Protein AF-A0A9J7ZMB3-F1 (afdb_monomer_lite)

Organism: NCBI:txid630221

Radius of gyration: 20.85 Å; chains: 1; bounding box: 47×66×54 Å

Sequence (286 aa):
MTKFLSWGGWDMDGRGPTIWDTFCHAKGRVFEDHTGDVACNSYQLWEEDLKCIQQLGLTHYRLSISWSRLLPDGTTNHLNPKVIDDLIYHMDLPQAIQDLGRWSSTEIADIFESYARFCFKIFGDRVMLWITLNKPYICAKLGHEDGTFITQNFFALNYYTSRKVKDLNGVSKKNELSFVGDQGTEGVVDPSWPICGVHWLAIVPDGLRKLLKYIQDTYTSLPIYITENGFSQMGPVQIEVADCSHFYQDTLQEVGKGTVIGYFTLLFAVKHTQSELHNTMKKKSC

Foldseek 3Di:
DEEALAAACQPPQQQAHFPQQVQLCDPPRDDVSDHSRCRLNCVVCVVVVVVVCVVVVHDDYDFAARQRCQAVLLAPVRGRPVCLVPRHGHDGDGVNVVVVPHPNDPCVVVSLVRVVVVCCVRCVVPDPDDDSDDPVVVCCLVPNDDDDDDPDLAAEDADFAAFDKAAQVLPQVPPDPDPCSVVRIDTHDDPPFDAAADPVGTQDLLVVLVVLVCCCVPPDPHAYENAEYEGHHDDDPPPCPVVRVVSVVSNVVSVVVHRHPYYDYYDDRPNCDVVNVVVVVVVVVD

Secondary structure (DSSP, 8-state):
-B--S----TTGGGPPPBHHHHHHTSTTSSGGG--SSSTT-HHHHHHHHHHHHHHTT----B----HHHHSTTSSTTS--GGGSSS-------BHHHHHTTGGGSTTHHHHHHHHHHHHHHHHTTT-----S-SSHHHHHHTT---------SSEEEE-----EEEE-TT---TT---HHHHTSEEEE--TTS-B-SSTT-B--HHHHHHHHHHHHHHT--S-EEEEEE-----S-TTTSHHHHHHHHHHHHHHHTTS-EEEEEEB-------HHHHHHHHHHT--

pLDDT: mean 76.24, std 17.05, range [27.95, 94.94]

Structure (mmCIF, N/CA/C/O backbone):
data_AF-A0A9J7ZMB3-F1
#
_entry.id   AF-A0A9J7ZMB3-F1
#
loop_
_atom_site.group_PDB
_atom_site.id
_atom_site.type_symbol
_atom_site.label_atom_id
_atom_site.label_alt_id
_atom_site.label_comp_id
_atom_site.label_asym_id
_atom_site.label_entity_id
_atom_site.label_seq_id
_atom_site.pdbx_PDB_ins_code
_atom_site.Cartn_x
_atom_site.Cartn_y
_atom_site.Cartn_z
_atom_site.occupancy
_atom_site.B_iso_or_equiv
_atom_site.auth_seq_id
_atom_site.auth_comp_id
_atom_site.auth_asym_id
_atom_site.auth_atom_id
_atom_site.pdbx_PDB_model_num
ATOM 1 N N . MET A 1 1 ? -4.172 -11.428 3.925 1.00 50.16 1 MET A N 1
ATOM 2 C CA . MET A 1 1 ? -2.788 -10.996 4.256 1.00 50.16 1 MET A CA 1
ATOM 3 C C . MET A 1 1 ? -2.233 -10.095 3.163 1.00 50.16 1 MET A C 1
ATOM 5 O O . MET A 1 1 ? -2.518 -10.377 2.010 1.00 50.16 1 MET A O 1
ATOM 9 N N . THR A 1 2 ? -1.469 -9.053 3.502 1.00 51.47 2 THR A N 1
ATOM 10 C CA . THR A 1 2 ? -0.943 -8.042 2.560 1.00 51.47 2 THR A CA 1
ATOM 11 C C . THR A 1 2 ? 0.576 -7.963 2.605 1.00 51.47 2 THR A C 1
ATOM 13 O O . THR A 1 2 ? 1.155 -7.929 3.690 1.00 51.47 2 THR A O 1
ATOM 16 N N . LYS A 1 3 ? 1.229 -7.859 1.442 1.00 59.91 3 LYS A N 1
ATOM 17 C CA . LYS A 1 3 ? 2.691 -7.761 1.337 1.00 59.91 3 LYS A CA 1
ATOM 18 C C . LYS A 1 3 ? 3.141 -6.447 0.683 1.00 59.91 3 LYS A C 1
ATOM 20 O O . LYS A 1 3 ? 2.699 -6.116 -0.413 1.00 59.91 3 LYS A O 1
ATOM 25 N N . PHE A 1 4 ? 4.012 -5.696 1.364 1.00 46.47 4 PHE A N 1
ATOM 26 C CA . PHE A 1 4 ? 4.585 -4.421 0.903 1.00 46.47 4 PHE A CA 1
ATOM 27 C C . PHE A 1 4 ? 6.125 -4.509 0.997 1.00 46.47 4 PHE A C 1
ATOM 29 O O . PHE A 1 4 ? 6.633 -5.056 1.976 1.00 46.47 4 PHE A O 1
ATOM 36 N N . LEU A 1 5 ? 6.854 -4.032 -0.024 1.00 52.28 5 LEU A N 1
ATOM 37 C CA . LEU A 1 5 ? 8.329 -3.874 -0.058 1.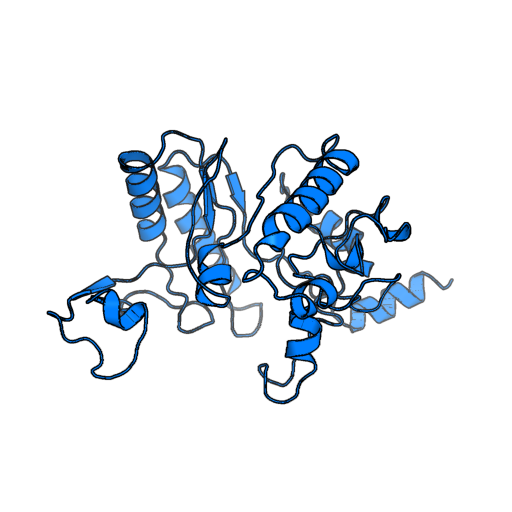00 52.28 5 LEU A CA 1
ATOM 38 C C . LEU A 1 5 ? 9.208 -5.132 0.147 1.00 52.28 5 LEU A C 1
ATOM 40 O O . LEU A 1 5 ? 10.342 -5.016 0.597 1.00 52.28 5 LEU A O 1
ATOM 44 N N . SER A 1 6 ? 8.727 -6.346 -0.138 1.00 56.69 6 SER A N 1
ATOM 45 C CA . SER A 1 6 ? 9.389 -7.578 0.358 1.00 56.69 6 SER A CA 1
ATOM 46 C C . SER A 1 6 ? 9.857 -8.585 -0.697 1.00 56.69 6 SER A C 1
ATOM 48 O O . SER A 1 6 ? 10.340 -9.655 -0.335 1.00 56.69 6 SER A O 1
ATOM 50 N N . TRP A 1 7 ? 9.771 -8.263 -1.987 1.00 66.31 7 TRP A N 1
ATOM 51 C CA . TRP A 1 7 ? 10.098 -9.226 -3.045 1.00 66.31 7 TRP A CA 1
ATOM 52 C C . TRP A 1 7 ? 11.597 -9.395 -3.297 1.00 66.31 7 TRP A C 1
ATOM 54 O O . TRP A 1 7 ? 12.057 -10.533 -3.378 1.00 66.31 7 TRP A O 1
ATOM 64 N N . GLY A 1 8 ? 12.348 -8.296 -3.385 1.00 74.81 8 GLY A N 1
ATOM 65 C CA . GLY A 1 8 ? 13.736 -8.332 -3.847 1.00 74.81 8 GLY A CA 1
ATOM 66 C C . GLY A 1 8 ? 13.865 -8.681 -5.330 1.00 74.81 8 GLY A C 1
ATOM 67 O O . GLY A 1 8 ? 12.907 -8.562 -6.102 1.00 74.81 8 GLY A O 1
ATOM 68 N N . GLY A 1 9 ? 15.064 -9.110 -5.727 1.00 82.69 9 GLY A N 1
ATOM 69 C CA . GLY A 1 9 ? 15.395 -9.444 -7.113 1.00 82.69 9 GLY A CA 1
ATOM 70 C C . GLY A 1 9 ? 15.321 -8.216 -8.017 1.00 82.69 9 GLY A C 1
ATOM 71 O O . GLY A 1 9 ? 14.675 -8.267 -9.068 1.00 82.69 9 GLY A O 1
ATOM 72 N N . TRP A 1 10 ? 15.881 -7.095 -7.556 1.00 85.00 10 TRP A N 1
ATOM 73 C CA . TRP A 1 10 ? 15.680 -5.779 -8.166 1.00 85.00 10 TRP A CA 1
ATOM 74 C C . TRP A 1 10 ? 16.137 -5.701 -9.634 1.00 85.00 10 TRP A C 1
ATOM 76 O O . TRP A 1 10 ? 15.465 -5.062 -10.441 1.00 85.00 10 TRP A O 1
ATOM 86 N N . ASP A 1 11 ? 17.198 -6.417 -9.997 1.00 87.50 11 ASP A N 1
ATOM 87 C CA . ASP A 1 11 ? 17.790 -6.485 -11.340 1.00 87.50 11 ASP A CA 1
ATOM 88 C C . ASP A 1 11 ? 17.594 -7.854 -12.021 1.00 87.50 11 ASP A C 1
ATOM 90 O O . ASP A 1 11 ? 18.134 -8.124 -13.096 1.00 87.50 11 ASP A O 1
ATOM 94 N N . MET A 1 12 ? 16.800 -8.739 -11.412 1.00 86.62 12 MET A N 1
ATOM 95 C CA . MET A 1 12 ? 16.593 -10.092 -11.919 1.00 86.62 12 MET A CA 1
ATOM 96 C C . MET A 1 12 ? 15.610 -10.132 -13.089 1.00 86.62 12 MET A C 1
ATOM 98 O O . MET A 1 12 ? 14.592 -9.434 -13.106 1.00 86.62 12 MET A O 1
ATOM 102 N N . ASP A 1 13 ? 15.903 -11.025 -14.037 1.00 86.88 13 ASP A N 1
ATOM 103 C CA . ASP A 1 13 ? 15.022 -11.419 -15.140 1.00 86.88 13 ASP A CA 1
ATOM 104 C C . ASP A 1 13 ? 14.481 -10.261 -15.981 1.00 86.88 13 ASP A C 1
ATOM 106 O O . ASP A 1 13 ? 13.386 -10.348 -16.521 1.00 86.88 13 ASP A O 1
ATOM 110 N N . GLY A 1 14 ? 15.260 -9.188 -16.132 1.00 86.62 14 GLY A N 1
ATOM 111 C CA . GLY A 1 14 ? 14.905 -8.059 -16.994 1.00 86.62 14 GLY A CA 1
ATOM 112 C C . GLY A 1 14 ? 13.949 -7.050 -16.358 1.00 86.62 14 GLY A C 1
ATOM 113 O O . GLY A 1 14 ? 13.358 -6.258 -17.085 1.00 86.62 14 GLY A O 1
ATOM 114 N N . ARG A 1 15 ? 13.783 -7.051 -15.025 1.00 87.88 15 ARG A N 1
ATOM 115 C CA . ARG A 1 15 ? 13.081 -5.965 -14.319 1.00 87.88 15 ARG A CA 1
ATOM 116 C C . ARG A 1 15 ? 13.769 -4.621 -14.581 1.00 87.88 15 ARG A C 1
ATOM 118 O O . ARG A 1 15 ? 14.977 -4.497 -14.408 1.00 87.88 15 ARG A O 1
ATOM 125 N N . GLY A 1 16 ? 12.982 -3.610 -14.944 1.00 88.56 16 GLY A N 1
ATOM 126 C CA . GLY A 1 16 ? 13.436 -2.224 -15.015 1.00 88.56 16 GLY A CA 1
ATOM 127 C C . GLY A 1 16 ? 13.552 -1.577 -13.625 1.00 88.56 16 GLY A C 1
ATOM 128 O O . GLY A 1 16 ? 12.807 -1.953 -12.710 1.00 88.56 16 GLY A O 1
ATOM 129 N N . PRO A 1 17 ? 14.445 -0.587 -13.452 1.00 89.12 17 PRO A N 1
ATOM 130 C CA . PRO A 1 17 ? 14.595 0.125 -12.189 1.00 89.12 17 PRO A CA 1
ATOM 131 C C . PRO A 1 17 ? 13.358 0.962 -11.864 1.00 89.12 17 PRO A C 1
ATOM 133 O O . PRO A 1 17 ? 12.612 1.407 -12.745 1.00 89.12 17 PRO A O 1
ATOM 136 N N . THR A 1 18 ? 13.154 1.212 -10.579 1.00 84.31 18 THR A N 1
ATOM 137 C CA . THR A 1 18 ? 12.029 1.994 -10.064 1.00 84.31 18 THR A CA 1
ATOM 138 C C . THR A 1 18 ? 12.510 3.213 -9.310 1.00 84.31 18 THR A C 1
ATOM 140 O O . THR A 1 18 ? 13.687 3.339 -8.971 1.00 84.31 18 THR A O 1
ATOM 143 N N . ILE A 1 19 ? 11.582 4.124 -9.018 1.00 83.06 19 ILE A N 1
ATOM 144 C CA . ILE A 1 19 ? 11.894 5.323 -8.233 1.00 83.06 19 ILE A CA 1
ATOM 145 C C . ILE A 1 19 ? 12.505 4.990 -6.866 1.00 83.06 19 ILE A C 1
ATOM 147 O O . ILE A 1 19 ? 13.316 5.761 -6.354 1.00 83.06 19 ILE A O 1
ATOM 151 N N . TRP A 1 20 ? 12.134 3.845 -6.285 1.00 81.62 20 TRP A N 1
ATOM 152 C CA . TRP A 1 20 ? 12.639 3.398 -4.993 1.00 81.62 20 TRP A CA 1
ATOM 153 C C . TRP A 1 20 ? 14.039 2.809 -5.099 1.00 81.62 20 TRP A C 1
ATOM 155 O O . TRP A 1 20 ? 14.854 3.114 -4.237 1.00 81.62 20 TRP A O 1
ATOM 165 N N . ASP A 1 21 ? 14.347 2.059 -6.161 1.00 84.69 21 ASP A N 1
ATOM 166 C CA . ASP A 1 21 ? 15.710 1.566 -6.402 1.00 84.69 21 ASP A CA 1
ATOM 167 C C . ASP A 1 21 ? 16.678 2.759 -6.487 1.00 84.69 21 ASP A C 1
ATOM 169 O O . ASP A 1 21 ? 17.632 2.861 -5.715 1.00 84.69 21 ASP A O 1
ATOM 173 N N . THR A 1 22 ? 16.341 3.750 -7.323 1.00 84.62 22 THR A N 1
ATOM 174 C CA . THR A 1 22 ? 17.118 4.990 -7.473 1.00 84.62 22 THR A CA 1
ATOM 175 C C . THR A 1 22 ? 17.262 5.751 -6.150 1.00 84.62 22 THR A C 1
ATOM 177 O O . THR A 1 22 ? 18.340 6.255 -5.831 1.00 84.62 22 THR A O 1
ATOM 180 N N . PHE A 1 23 ? 16.181 5.862 -5.370 1.00 83.56 23 PHE A N 1
ATOM 181 C CA . PHE A 1 23 ? 16.193 6.582 -4.095 1.00 83.56 23 PHE A CA 1
ATOM 182 C C . PHE A 1 23 ? 17.042 5.873 -3.032 1.00 83.56 23 PHE A C 1
ATOM 184 O O . PHE A 1 23 ? 17.823 6.530 -2.345 1.00 83.56 23 PHE A O 1
ATOM 191 N N . CYS A 1 24 ? 16.900 4.553 -2.900 1.00 84.38 24 CYS A N 1
ATOM 192 C CA . CYS A 1 24 ? 17.580 3.751 -1.886 1.00 84.38 24 CYS A CA 1
ATOM 193 C C . CYS A 1 24 ? 19.063 3.519 -2.204 1.00 84.38 24 CYS A C 1
ATOM 195 O O . CYS A 1 24 ? 19.863 3.410 -1.281 1.00 84.38 24 CYS A O 1
ATOM 197 N N . HIS A 1 25 ? 19.458 3.478 -3.481 1.00 90.31 25 HIS A N 1
ATOM 198 C CA . HIS A 1 25 ? 20.872 3.363 -3.873 1.00 90.31 25 HIS A CA 1
ATOM 199 C C . HIS A 1 25 ? 21.673 4.654 -3.648 1.00 90.31 25 HIS A C 1
ATOM 201 O O . HIS A 1 25 ? 22.905 4.639 -3.688 1.00 90.31 25 HIS A O 1
ATOM 207 N N . ALA A 1 26 ? 21.004 5.777 -3.371 1.00 86.25 26 ALA A N 1
ATOM 208 C CA . ALA A 1 26 ? 21.661 7.013 -2.971 1.00 86.25 26 ALA A CA 1
ATOM 209 C C . ALA A 1 26 ? 21.959 7.026 -1.458 1.00 86.25 26 ALA A C 1
ATOM 211 O O . ALA A 1 26 ? 21.061 6.916 -0.623 1.00 86.25 26 ALA A O 1
ATOM 212 N N . LYS A 1 27 ? 23.232 7.240 -1.099 1.00 89.44 27 LYS A N 1
ATOM 213 C CA . LYS A 1 27 ? 23.691 7.271 0.301 1.00 89.44 27 LYS A CA 1
ATOM 214 C C . LYS A 1 27 ? 22.999 8.350 1.138 1.00 89.44 27 LYS A C 1
ATOM 216 O O . LYS A 1 27 ? 22.789 9.472 0.676 1.00 89.44 27 LYS A O 1
ATOM 221 N N . GLY A 1 28 ? 22.718 8.023 2.396 1.00 87.38 28 GLY A N 1
ATOM 222 C CA . GLY A 1 28 ? 22.144 8.915 3.402 1.00 87.38 28 GLY A CA 1
ATOM 223 C C . GLY A 1 28 ? 20.652 9.200 3.222 1.00 87.38 28 GLY A C 1
ATOM 224 O O . GLY A 1 28 ? 20.117 10.082 3.891 1.00 87.38 28 GLY A O 1
ATOM 225 N N . ARG A 1 29 ? 19.971 8.499 2.306 1.00 80.88 29 ARG A N 1
ATOM 226 C CA . ARG A 1 29 ? 18.535 8.680 2.031 1.00 80.88 29 ARG A CA 1
ATOM 227 C C . ARG A 1 29 ? 17.638 7.767 2.858 1.00 80.88 29 ARG A C 1
ATOM 229 O O . ARG A 1 29 ? 16.476 8.099 3.081 1.00 80.88 29 ARG A O 1
ATOM 236 N N . VAL A 1 30 ? 18.170 6.629 3.293 1.00 79.75 30 VAL A N 1
ATOM 237 C CA . VAL A 1 30 ? 17.438 5.579 4.005 1.00 79.75 30 VAL A CA 1
ATOM 238 C C . VAL A 1 30 ? 18.159 5.274 5.312 1.00 79.75 30 VAL A C 1
ATOM 240 O O . VAL A 1 30 ? 19.377 5.415 5.409 1.00 79.75 30 VAL A O 1
ATOM 243 N N . PHE A 1 31 ? 17.400 4.873 6.333 1.00 79.31 31 PHE A N 1
ATOM 244 C CA . PHE A 1 31 ? 17.954 4.398 7.597 1.00 79.31 31 PHE A CA 1
ATOM 245 C C . PHE A 1 31 ? 18.999 3.301 7.343 1.00 79.31 31 PHE A C 1
ATOM 247 O O . PHE A 1 31 ? 18.696 2.321 6.664 1.00 79.31 31 PHE A O 1
ATOM 254 N N . GLU A 1 32 ? 20.211 3.503 7.867 1.00 87.00 32 GLU A N 1
ATOM 255 C CA . GLU A 1 32 ? 21.358 2.590 7.715 1.00 87.00 32 GLU A CA 1
ATOM 256 C C . GLU A 1 32 ? 21.700 2.227 6.256 1.00 87.00 32 GLU A C 1
ATOM 258 O O . GLU A 1 32 ? 22.268 1.172 5.995 1.00 87.00 32 GLU A O 1
ATOM 263 N N . ASP A 1 33 ? 21.364 3.102 5.296 1.00 85.81 33 ASP A N 1
ATOM 264 C CA . ASP A 1 33 ? 21.580 2.879 3.858 1.00 85.81 33 ASP A CA 1
ATOM 265 C C . ASP A 1 33 ? 20.967 1.558 3.343 1.00 85.81 33 ASP A C 1
ATOM 267 O O . ASP A 1 33 ? 21.459 0.942 2.396 1.00 85.81 33 ASP A O 1
ATOM 271 N N . HIS A 1 34 ? 19.873 1.104 3.965 1.00 84.31 34 HIS A N 1
ATOM 272 C CA . HIS A 1 34 ? 19.166 -0.099 3.537 1.00 84.31 34 HIS A CA 1
ATOM 273 C C . HIS A 1 34 ? 18.541 0.046 2.141 1.00 84.31 34 HIS A C 1
ATOM 275 O O . HIS A 1 34 ? 18.003 1.095 1.778 1.00 84.31 34 HIS A O 1
ATOM 281 N N . THR A 1 35 ? 18.528 -1.059 1.389 1.00 86.69 35 THR A N 1
ATOM 282 C CA . THR A 1 35 ? 17.940 -1.151 0.045 1.00 86.69 35 THR A CA 1
ATOM 283 C C . THR A 1 35 ? 16.862 -2.233 -0.035 1.00 86.69 35 THR A C 1
ATOM 285 O O . THR A 1 35 ? 16.746 -3.107 0.830 1.00 86.69 35 THR A O 1
ATOM 288 N N . GLY A 1 36 ? 16.051 -2.171 -1.094 1.00 82.44 36 GLY A N 1
ATOM 289 C CA . GLY A 1 36 ? 15.045 -3.183 -1.423 1.00 82.44 36 GLY A CA 1
ATOM 290 C C . GLY A 1 36 ? 15.581 -4.363 -2.241 1.00 82.44 36 GLY A C 1
ATOM 291 O O . GLY A 1 36 ? 14.789 -5.213 -2.638 1.00 82.44 36 GLY A O 1
ATOM 292 N N . ASP A 1 37 ? 16.894 -4.431 -2.491 1.00 87.69 37 ASP A N 1
ATOM 293 C CA . ASP A 1 37 ? 17.499 -5.301 -3.513 1.00 87.69 37 ASP A CA 1
ATOM 294 C C . ASP A 1 37 ? 17.192 -6.784 -3.303 1.00 87.69 37 ASP A C 1
ATOM 296 O O . ASP A 1 37 ? 16.875 -7.513 -4.246 1.00 87.69 37 ASP A O 1
ATOM 300 N N . VAL A 1 38 ? 17.257 -7.217 -2.042 1.00 85.81 38 VAL A N 1
ATOM 301 C CA . VAL A 1 38 ? 16.923 -8.580 -1.606 1.00 85.81 38 VAL A CA 1
ATOM 302 C C . VAL A 1 38 ? 15.623 -8.589 -0.807 1.00 85.81 38 VAL A C 1
ATOM 304 O O . VAL A 1 38 ? 14.787 -9.464 -1.006 1.00 85.81 38 VAL A O 1
ATOM 307 N N . ALA A 1 39 ? 15.427 -7.619 0.092 1.00 82.62 39 ALA A N 1
ATOM 308 C CA . ALA A 1 39 ? 14.281 -7.551 0.997 1.00 82.62 39 ALA A CA 1
ATOM 309 C C . ALA A 1 39 ? 14.025 -8.882 1.749 1.00 82.62 39 ALA A C 1
ATOM 311 O O . ALA A 1 39 ? 14.862 -9.294 2.550 1.00 82.62 39 ALA A O 1
ATOM 312 N N . CYS A 1 40 ? 12.892 -9.562 1.518 1.00 79.69 40 CYS A N 1
ATOM 313 C CA . CYS A 1 40 ? 12.610 -10.897 2.082 1.00 79.69 40 CYS A CA 1
ATOM 314 C C . CYS A 1 40 ? 12.907 -12.040 1.095 1.00 79.69 40 CYS A C 1
ATOM 316 O O . CYS A 1 40 ? 12.632 -13.197 1.395 1.00 79.69 40 CYS A O 1
ATOM 318 N N . ASN A 1 41 ? 13.457 -11.713 -0.076 1.00 83.94 41 ASN A N 1
ATOM 319 C CA . ASN A 1 41 ? 13.750 -12.610 -1.190 1.00 83.94 41 ASN A CA 1
ATOM 320 C C . ASN A 1 41 ? 12.535 -13.411 -1.688 1.00 83.94 41 ASN A C 1
ATOM 322 O O . ASN A 1 41 ? 12.670 -14.508 -2.230 1.00 83.94 41 ASN A O 1
ATOM 326 N N . SER A 1 42 ? 11.329 -12.868 -1.524 1.00 80.44 42 SER A N 1
ATOM 327 C CA . SER A 1 42 ? 10.092 -13.525 -1.953 1.00 80.44 42 SER A CA 1
ATOM 328 C C . SER A 1 42 ? 9.985 -13.705 -3.457 1.00 80.44 42 SER A C 1
ATOM 330 O O . SER A 1 42 ? 9.211 -14.538 -3.900 1.00 80.44 42 SER A O 1
ATOM 332 N N . TYR A 1 43 ? 10.794 -12.994 -4.245 1.00 81.25 43 TYR A N 1
ATOM 333 C CA . TYR A 1 43 ? 10.965 -13.292 -5.664 1.00 81.25 43 TYR A CA 1
ATOM 334 C C . TYR A 1 43 ? 11.387 -14.749 -5.890 1.00 81.25 43 TYR A C 1
ATOM 336 O O . TYR A 1 43 ? 10.833 -15.439 -6.737 1.00 81.25 43 TYR A O 1
ATOM 344 N N . GLN A 1 44 ? 12.332 -15.235 -5.085 1.00 83.69 44 GLN A N 1
ATOM 345 C CA . GLN A 1 44 ? 12.842 -16.602 -5.177 1.00 83.69 44 GLN A CA 1
ATOM 346 C C . GLN A 1 44 ? 12.117 -17.572 -4.236 1.00 83.69 44 GLN A C 1
ATOM 348 O O . GLN A 1 44 ? 12.170 -18.781 -4.443 1.00 83.69 44 GLN A O 1
ATOM 353 N N . LEU A 1 45 ? 11.477 -17.056 -3.183 1.00 84.56 45 LEU A N 1
ATOM 354 C CA . LEU A 1 45 ? 10.917 -17.843 -2.077 1.00 84.56 45 LEU A CA 1
ATOM 355 C C . LEU A 1 45 ? 9.383 -17.792 -2.016 1.00 84.56 45 LEU A C 1
ATOM 357 O O . LEU A 1 45 ? 8.793 -18.094 -0.980 1.00 84.56 45 LEU A O 1
ATOM 361 N N . TRP A 1 46 ? 8.717 -17.435 -3.117 1.00 81.81 46 TRP A N 1
ATOM 362 C CA . TRP A 1 46 ? 7.257 -17.307 -3.158 1.00 81.81 46 TRP A CA 1
ATOM 363 C C . TRP A 1 46 ? 6.531 -18.617 -2.800 1.00 81.81 46 TRP A C 1
ATOM 365 O O . TRP A 1 46 ? 5.463 -18.580 -2.189 1.00 81.81 46 TRP A O 1
ATOM 375 N N . GLU A 1 47 ? 7.111 -19.779 -3.121 1.00 83.44 47 GLU A N 1
ATOM 376 C CA . GLU A 1 47 ? 6.549 -21.081 -2.738 1.00 83.44 47 GLU A CA 1
ATOM 377 C C . GLU A 1 47 ? 6.541 -21.275 -1.215 1.00 83.44 47 GLU A C 1
ATOM 379 O O . GLU A 1 47 ? 5.603 -21.851 -0.662 1.00 83.44 47 GLU A O 1
ATOM 384 N N . GLU A 1 48 ? 7.566 -20.781 -0.518 1.00 84.06 48 GLU A N 1
ATOM 385 C CA . GLU A 1 48 ? 7.645 -20.844 0.944 1.00 84.06 48 GLU A CA 1
ATOM 386 C C . GLU A 1 48 ? 6.653 -19.873 1.592 1.00 84.06 48 GLU A C 1
ATOM 388 O O . GLU A 1 48 ? 5.975 -20.232 2.560 1.00 84.06 48 GLU A O 1
ATOM 393 N N . ASP A 1 49 ? 6.483 -18.682 1.009 1.00 81.06 49 ASP A N 1
ATOM 394 C CA . ASP A 1 49 ? 5.420 -17.757 1.408 1.00 81.06 49 ASP A CA 1
ATOM 395 C C . ASP A 1 49 ? 4.036 -18.419 1.261 1.00 81.06 49 ASP A C 1
ATOM 397 O O . ASP A 1 49 ? 3.208 -18.340 2.174 1.00 81.06 49 ASP A O 1
ATOM 401 N N . LEU A 1 50 ? 3.792 -19.129 0.150 1.00 82.56 50 LEU A N 1
ATOM 402 C CA . LEU A 1 50 ? 2.525 -19.818 -0.102 1.00 82.56 50 LEU A CA 1
ATOM 403 C C . LEU A 1 50 ? 2.265 -20.942 0.908 1.00 82.56 50 LEU A C 1
ATOM 405 O O . LEU A 1 50 ? 1.155 -21.042 1.438 1.00 82.56 50 LEU A O 1
ATOM 409 N N . LYS A 1 51 ? 3.281 -21.754 1.225 1.00 85.38 51 LYS A N 1
ATOM 410 C CA . LYS A 1 51 ? 3.179 -22.795 2.263 1.00 85.38 51 LYS A CA 1
ATOM 411 C C . LYS A 1 51 ? 2.785 -22.199 3.608 1.00 85.38 51 LYS A C 1
ATOM 413 O O . LYS A 1 51 ? 1.924 -22.748 4.291 1.00 85.38 51 LYS A O 1
ATOM 418 N N . CYS A 1 52 ? 3.363 -21.062 3.980 1.00 82.94 52 CYS A N 1
ATOM 419 C CA . CYS A 1 52 ? 3.037 -20.418 5.246 1.00 82.94 52 CYS A CA 1
ATOM 420 C C . CYS A 1 52 ? 1.607 -19.866 5.273 1.00 82.94 52 CYS A C 1
ATOM 422 O O . CYS A 1 52 ? 0.902 -20.033 6.266 1.00 82.94 52 CYS A O 1
ATOM 424 N N . ILE A 1 53 ? 1.146 -19.262 4.173 1.00 83.69 53 ILE A N 1
ATOM 425 C CA . ILE A 1 53 ? -0.245 -18.800 4.029 1.00 83.69 53 ILE A CA 1
ATOM 426 C C . ILE A 1 53 ? -1.221 -19.969 4.223 1.00 83.69 53 ILE A C 1
ATOM 428 O O . ILE A 1 53 ? -2.208 -19.832 4.949 1.00 83.69 53 ILE A O 1
ATOM 432 N N . GLN A 1 54 ? -0.916 -21.125 3.624 1.00 85.44 54 GLN A N 1
ATOM 433 C CA . GLN A 1 54 ? -1.715 -22.344 3.759 1.00 85.44 54 GLN A CA 1
ATOM 434 C C . GLN A 1 54 ? -1.697 -22.896 5.191 1.00 85.44 54 GLN A C 1
ATOM 436 O O . GLN A 1 54 ? -2.753 -23.223 5.728 1.00 85.44 54 GLN A O 1
ATOM 441 N N . GLN A 1 55 ? -0.528 -22.959 5.836 1.00 87.50 55 GLN A N 1
ATOM 442 C CA . GLN A 1 55 ? -0.388 -23.438 7.219 1.00 87.50 55 GLN A CA 1
ATOM 443 C C . GLN A 1 55 ? -1.147 -22.571 8.229 1.00 87.50 55 GLN A C 1
ATOM 445 O O . GLN A 1 55 ? -1.686 -23.091 9.202 1.00 87.50 55 GLN A O 1
ATOM 450 N N . LEU A 1 56 ? -1.228 -21.261 7.985 1.00 84.31 56 LEU A N 1
ATOM 451 C CA . LEU A 1 56 ? -1.992 -20.323 8.810 1.00 84.31 56 LEU A CA 1
ATOM 452 C C . LEU A 1 56 ? -3.504 -20.354 8.535 1.00 84.31 56 LEU A C 1
ATOM 454 O O . LEU A 1 56 ? -4.253 -19.624 9.182 1.00 84.31 56 LEU A O 1
ATOM 458 N N . GLY A 1 57 ? -3.966 -21.166 7.577 1.00 89.50 57 GLY A N 1
ATOM 459 C CA . GLY A 1 57 ? -5.384 -21.275 7.226 1.00 89.50 57 GLY A CA 1
ATOM 460 C C . GLY A 1 57 ? -5.959 -20.006 6.592 1.00 89.50 57 GLY A C 1
ATOM 461 O O . GLY A 1 57 ? -7.161 -19.753 6.679 1.00 89.50 57 GLY A O 1
ATOM 462 N N . LEU A 1 58 ? -5.115 -19.174 5.978 1.00 88.69 58 LEU A N 1
ATOM 463 C CA . LEU A 1 58 ? -5.546 -17.918 5.378 1.00 88.69 58 LEU A CA 1
ATOM 464 C C . LEU A 1 58 ? -6.207 -18.166 4.028 1.00 88.69 58 LEU A C 1
ATOM 466 O O . LEU A 1 58 ? -5.696 -18.895 3.184 1.00 88.69 58 LEU A O 1
ATOM 470 N N . THR A 1 59 ? -7.332 -17.498 3.803 1.00 89.19 59 THR A N 1
ATOM 471 C CA . THR A 1 59 ? -8.153 -17.697 2.601 1.00 89.19 59 THR A CA 1
ATOM 472 C C . THR A 1 59 ? -7.819 -16.730 1.470 1.00 89.19 59 THR A C 1
ATOM 474 O O . THR A 1 59 ? -8.169 -16.988 0.325 1.00 89.19 59 THR A O 1
ATOM 477 N N . HIS A 1 60 ? -7.162 -15.608 1.781 1.00 87.19 60 HIS A N 1
ATOM 478 C CA . HIS A 1 60 ? -6.896 -14.539 0.821 1.00 87.19 60 HIS A CA 1
ATOM 479 C C . HIS A 1 60 ? -5.492 -13.962 0.977 1.00 87.19 60 HIS A C 1
ATOM 481 O O . HIS A 1 60 ? -5.036 -13.628 2.083 1.00 87.19 60 HIS A O 1
ATOM 487 N N . TYR A 1 61 ? -4.860 -13.725 -0.168 1.00 84.94 61 TYR A N 1
ATOM 488 C CA . TYR A 1 61 ? -3.569 -13.069 -0.265 1.00 84.94 61 TYR A CA 1
ATOM 489 C C . TYR A 1 61 ? -3.664 -11.838 -1.166 1.00 84.94 61 TYR A C 1
ATOM 491 O O . TYR A 1 61 ? -4.081 -11.921 -2.316 1.00 84.94 61 TYR A O 1
ATOM 499 N N . ARG A 1 62 ? -3.329 -10.675 -0.604 1.00 82.94 62 ARG A N 1
ATOM 500 C CA . ARG A 1 62 ? -3.316 -9.383 -1.283 1.00 82.94 62 ARG A CA 1
ATOM 501 C C . ARG A 1 62 ? -1.891 -9.062 -1.708 1.00 82.94 62 ARG A C 1
ATOM 503 O O . ARG A 1 62 ? -0.995 -8.919 -0.873 1.00 82.94 62 ARG A O 1
ATOM 510 N N . LEU A 1 63 ? -1.739 -8.876 -3.011 1.00 79.75 63 LEU A N 1
ATOM 511 C CA . LEU A 1 63 ? -0.493 -8.565 -3.695 1.00 79.75 63 LEU A CA 1
ATOM 512 C C . LEU A 1 63 ? -0.692 -7.345 -4.613 1.00 79.75 63 LEU A C 1
ATOM 514 O O . LEU A 1 63 ? -1.821 -7.002 -4.956 1.00 79.75 63 LEU A O 1
ATOM 518 N N . SER A 1 64 ? 0.398 -6.695 -5.016 1.00 78.50 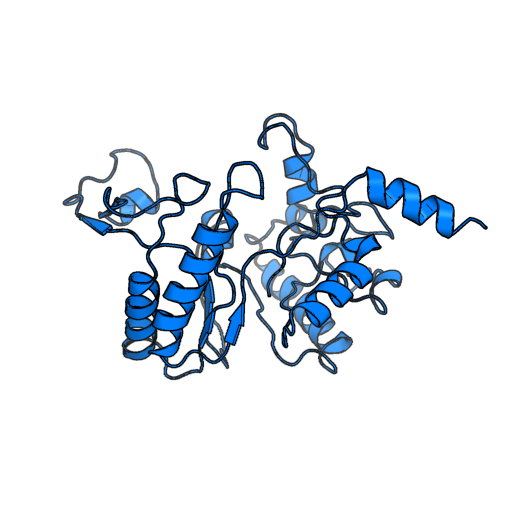64 SER A N 1
ATOM 519 C CA . SER A 1 64 ? 0.412 -5.485 -5.869 1.00 78.50 64 SER A CA 1
ATOM 520 C C . SER A 1 64 ? 1.260 -5.715 -7.119 1.00 78.50 64 SER A C 1
ATOM 522 O O . SER A 1 64 ? 2.373 -6.098 -6.886 1.00 78.50 64 SER A O 1
ATOM 524 N N . ILE A 1 65 ? 0.847 -5.586 -8.388 1.00 80.56 65 ILE A N 1
ATOM 525 C CA . ILE A 1 65 ? 1.653 -6.077 -9.552 1.00 80.56 65 ILE A CA 1
ATOM 526 C C . ILE A 1 65 ? 2.905 -5.222 -9.810 1.00 80.56 65 ILE A C 1
ATOM 528 O O . ILE A 1 65 ? 2.815 -4.008 -9.694 1.00 80.56 65 ILE A O 1
ATOM 532 N N . SER A 1 66 ? 4.061 -5.821 -10.162 1.00 84.12 66 SER A N 1
ATOM 533 C CA . SER A 1 66 ? 5.312 -5.070 -10.397 1.00 84.12 66 SER A CA 1
ATOM 534 C C . SER A 1 66 ? 5.321 -4.449 -11.776 1.00 84.12 66 SER A C 1
ATOM 536 O O . SER A 1 66 ? 5.613 -5.139 -12.749 1.00 84.12 66 SER A O 1
ATOM 538 N N . TRP A 1 67 ? 5.011 -3.151 -11.859 1.00 85.94 67 TRP A N 1
ATOM 539 C CA . TRP A 1 67 ? 4.950 -2.459 -13.146 1.00 85.94 67 TRP A CA 1
ATOM 540 C C . TRP A 1 67 ? 6.281 -2.566 -13.888 1.00 85.94 67 TRP A C 1
ATOM 542 O O . TRP A 1 67 ? 6.303 -3.111 -14.983 1.00 85.94 67 TRP A O 1
ATOM 552 N N . SER A 1 68 ? 7.400 -2.176 -13.274 1.00 87.12 68 SER A N 1
ATOM 553 C CA . SER A 1 68 ? 8.709 -2.224 -13.942 1.00 87.12 68 SER A CA 1
ATOM 554 C C . SER A 1 68 ? 9.223 -3.639 -14.217 1.00 87.12 68 SER A C 1
ATOM 556 O O . SER A 1 68 ? 10.125 -3.830 -15.026 1.00 87.12 68 SER A O 1
ATOM 558 N N . ARG A 1 69 ? 8.688 -4.663 -13.548 1.00 87.56 69 ARG A N 1
ATOM 559 C CA . ARG A 1 69 ? 9.039 -6.047 -13.866 1.00 87.56 69 ARG A CA 1
ATOM 560 C C . ARG A 1 69 ? 8.261 -6.541 -15.075 1.00 87.56 69 ARG A C 1
ATOM 562 O O . ARG A 1 69 ? 8.846 -7.209 -15.917 1.00 87.56 69 ARG A O 1
ATOM 569 N N . LEU A 1 70 ? 6.975 -6.201 -15.151 1.00 87.06 70 LEU A N 1
ATOM 570 C CA . LEU A 1 70 ? 6.100 -6.573 -16.257 1.00 87.06 70 LEU A CA 1
ATOM 571 C C . LEU A 1 70 ? 6.439 -5.781 -17.525 1.00 87.06 70 LEU A C 1
ATOM 573 O O . LEU A 1 70 ? 6.577 -6.364 -18.595 1.00 87.06 70 LEU A O 1
ATOM 577 N N . LEU A 1 71 ? 6.608 -4.467 -17.379 1.00 89.56 71 LEU A N 1
ATOM 578 C CA . LEU A 1 71 ? 6.897 -3.494 -18.428 1.00 89.56 71 LEU A CA 1
ATOM 579 C C . LEU A 1 71 ? 8.117 -2.654 -17.992 1.00 89.56 71 LEU A C 1
ATOM 581 O O . LEU A 1 71 ? 7.944 -1.641 -17.309 1.00 89.56 71 LEU A O 1
ATOM 585 N N . PRO A 1 72 ? 9.357 -3.066 -18.318 1.00 89.19 72 PRO A N 1
ATOM 586 C CA . PRO A 1 72 ? 10.581 -2.411 -17.838 1.00 89.19 72 PRO A CA 1
ATOM 587 C C . PRO A 1 72 ? 10.734 -0.939 -18.215 1.00 89.19 72 PRO A C 1
ATOM 589 O O . PRO A 1 72 ? 11.265 -0.161 -17.423 1.00 89.19 72 PRO A O 1
ATOM 592 N N . ASP A 1 73 ? 10.225 -0.541 -19.381 1.00 88.88 73 ASP A N 1
ATOM 593 C CA . ASP A 1 73 ? 10.160 0.862 -19.810 1.00 88.88 73 ASP A CA 1
ATOM 594 C C . ASP A 1 73 ? 8.855 1.565 -19.378 1.00 88.88 73 ASP A C 1
ATOM 596 O O . ASP A 1 73 ? 8.647 2.743 -19.656 1.00 88.88 73 ASP A O 1
ATOM 600 N N . GLY A 1 74 ? 7.978 0.840 -18.680 1.00 86.38 74 GLY A N 1
ATOM 601 C CA . GLY A 1 74 ? 6.659 1.274 -18.235 1.00 86.38 74 GLY A CA 1
ATOM 602 C C . GLY A 1 74 ? 5.557 1.209 -19.291 1.00 86.38 74 GLY A C 1
ATOM 603 O O . GLY A 1 74 ? 4.399 1.454 -18.955 1.00 86.38 74 GLY A O 1
ATOM 604 N N . THR A 1 75 ? 5.861 0.826 -20.530 1.00 86.94 75 THR A N 1
ATOM 605 C CA . THR A 1 75 ? 4.908 0.796 -21.643 1.00 86.94 75 THR A CA 1
ATOM 606 C C . THR A 1 75 ? 4.614 -0.628 -22.100 1.00 86.94 75 THR A C 1
ATOM 608 O O . THR A 1 75 ? 5.440 -1.531 -22.015 1.00 86.94 75 THR A O 1
ATOM 611 N N . THR A 1 76 ? 3.426 -0.854 -22.659 1.00 85.38 76 THR A N 1
ATOM 612 C CA . THR A 1 76 ? 3.034 -2.170 -23.192 1.00 85.38 76 THR A CA 1
ATOM 613 C C . THR A 1 76 ? 3.806 -2.586 -24.453 1.00 85.38 76 THR A C 1
ATOM 615 O O . THR A 1 76 ? 3.596 -3.691 -24.949 1.00 85.38 76 THR A O 1
ATOM 618 N N . ASN A 1 77 ? 4.680 -1.721 -24.986 1.00 85.81 77 ASN A N 1
ATOM 619 C CA . ASN A 1 77 ? 5.517 -2.019 -26.151 1.00 85.81 77 ASN A CA 1
ATOM 620 C C . ASN A 1 77 ? 6.712 -2.913 -25.793 1.00 85.81 77 ASN A C 1
ATOM 622 O O . ASN A 1 77 ? 7.209 -3.635 -26.657 1.00 85.81 77 ASN A O 1
ATOM 626 N N . HIS A 1 78 ? 7.155 -2.886 -24.533 1.00 84.06 78 HIS A N 1
ATOM 627 C CA . HIS A 1 78 ? 8.269 -3.687 -24.041 1.00 84.06 78 HIS A CA 1
ATOM 628 C C . HIS A 1 78 ? 7.799 -4.592 -22.903 1.00 84.06 78 HIS A C 1
ATOM 630 O O . HIS A 1 78 ? 7.960 -4.300 -21.720 1.00 84.06 78 HIS A O 1
ATOM 636 N N . LEU A 1 79 ? 7.210 -5.727 -23.272 1.00 86.94 79 LEU A N 1
ATOM 637 C CA . LEU A 1 79 ? 6.804 -6.749 -22.316 1.00 86.94 79 LEU A CA 1
ATOM 638 C C . LEU A 1 79 ? 7.997 -7.609 -21.901 1.00 86.94 79 LEU A C 1
ATOM 640 O O . LEU A 1 79 ? 8.744 -8.094 -22.750 1.00 86.94 79 LEU A O 1
ATOM 644 N N . ASN A 1 80 ? 8.117 -7.871 -20.605 1.00 82.69 80 ASN A N 1
ATOM 645 C CA . ASN A 1 80 ? 9.019 -8.891 -20.098 1.00 82.69 80 ASN A CA 1
ATOM 646 C C . ASN A 1 80 ? 8.338 -10.278 -20.123 1.00 82.69 80 ASN A C 1
ATOM 648 O O . ASN A 1 80 ? 7.443 -10.534 -19.311 1.00 82.69 80 ASN A O 1
ATOM 652 N N . PRO A 1 81 ? 8.741 -11.203 -21.017 1.00 75.12 81 PRO A N 1
ATOM 653 C CA . PRO A 1 81 ? 8.053 -12.483 -21.192 1.00 75.12 81 PRO A CA 1
ATOM 654 C C . PRO A 1 81 ? 8.233 -13.436 -20.005 1.00 75.12 81 PRO A C 1
ATOM 656 O O . PRO A 1 81 ? 7.414 -14.328 -19.817 1.00 75.12 81 PRO A O 1
ATOM 659 N N . LYS A 1 82 ? 9.272 -13.246 -19.180 1.00 72.12 82 LYS A N 1
ATOM 660 C CA . LYS A 1 82 ? 9.581 -14.129 -18.043 1.00 72.12 82 LYS A CA 1
ATOM 661 C C . LYS A 1 82 ? 8.604 -14.010 -16.868 1.00 72.12 82 LYS A C 1
ATOM 663 O O . LYS A 1 82 ? 8.684 -14.789 -15.932 1.00 72.12 82 LYS A O 1
ATOM 668 N N . VAL A 1 83 ? 7.715 -13.020 -16.897 1.00 65.44 83 VAL A N 1
ATOM 669 C CA . VAL A 1 83 ? 6.895 -12.596 -15.746 1.00 65.44 83 VAL A CA 1
ATOM 670 C C . VAL A 1 83 ? 5.416 -12.950 -15.951 1.00 65.44 83 VAL A C 1
ATOM 672 O O . VAL A 1 83 ? 4.575 -12.690 -15.099 1.00 65.44 83 VAL A O 1
ATOM 675 N N . ILE A 1 84 ? 5.072 -13.531 -17.103 1.00 56.22 84 ILE A N 1
ATOM 676 C CA . ILE A 1 84 ? 3.679 -13.827 -17.465 1.00 56.22 84 ILE A CA 1
ATOM 677 C C . ILE A 1 84 ? 3.184 -15.099 -16.762 1.00 56.22 84 ILE A C 1
ATOM 679 O O . ILE A 1 84 ? 2.011 -15.170 -16.389 1.00 56.22 84 ILE A O 1
ATOM 683 N N . ASP A 1 85 ? 4.082 -16.058 -16.526 1.00 49.97 85 ASP A N 1
ATOM 684 C CA . ASP A 1 85 ? 3.743 -17.333 -15.887 1.00 49.97 85 ASP A CA 1
ATOM 685 C C . ASP A 1 85 ? 3.838 -17.256 -14.356 1.00 49.97 85 ASP A C 1
ATOM 687 O O . ASP A 1 85 ? 2.996 -17.821 -13.655 1.00 49.97 85 ASP A O 1
ATOM 691 N N . ASP A 1 86 ? 4.774 -16.452 -13.843 1.00 45.41 86 ASP A N 1
ATOM 692 C CA . ASP A 1 86 ? 4.982 -16.254 -12.415 1.00 45.41 86 ASP A CA 1
ATOM 693 C C . ASP A 1 86 ? 4.446 -14.883 -11.977 1.00 45.41 86 ASP A C 1
ATOM 695 O O . ASP A 1 86 ? 4.992 -13.820 -12.268 1.00 45.41 86 ASP A O 1
ATOM 699 N N . LEU A 1 87 ? 3.324 -14.942 -11.264 1.00 46.78 87 LEU A N 1
ATOM 700 C CA . LEU A 1 87 ? 2.651 -13.892 -10.500 1.00 46.78 87 LEU A CA 1
ATOM 701 C C . LEU A 1 87 ? 3.670 -13.053 -9.675 1.00 46.78 87 LEU A C 1
ATOM 703 O O . LEU A 1 87 ? 3.907 -13.371 -8.510 1.00 46.78 87 LEU A O 1
ATOM 707 N N . ILE A 1 88 ? 4.266 -11.975 -10.219 1.00 44.69 88 ILE A N 1
ATOM 708 C CA . ILE A 1 88 ? 5.272 -11.167 -9.489 1.00 44.69 88 ILE A CA 1
ATOM 709 C C . ILE A 1 88 ? 4.905 -9.678 -9.392 1.00 44.69 88 ILE A C 1
ATOM 711 O O . ILE A 1 88 ? 4.554 -8.988 -10.351 1.00 44.69 88 ILE A O 1
ATOM 715 N N . TYR A 1 89 ? 4.983 -9.184 -8.156 1.00 44.06 89 TYR A N 1
ATOM 716 C CA . TYR A 1 89 ? 4.128 -8.123 -7.646 1.00 44.06 89 TYR A CA 1
ATOM 717 C C . TYR A 1 89 ? 4.945 -6.988 -6.955 1.00 44.06 89 TYR A C 1
ATOM 719 O O . TYR A 1 89 ? 5.606 -7.239 -5.965 1.00 44.06 89 TYR A O 1
ATOM 727 N N . HIS A 1 90 ? 4.907 -5.722 -7.416 1.00 51.28 90 HIS A N 1
ATOM 728 C CA . HIS A 1 90 ? 5.414 -4.534 -6.717 1.00 51.28 90 HIS A CA 1
ATOM 729 C C . HIS A 1 90 ? 4.738 -3.194 -7.114 1.00 51.28 90 HIS A C 1
ATOM 731 O O . HIS A 1 90 ? 4.783 -2.764 -8.259 1.00 51.28 90 HIS A O 1
ATOM 737 N N . MET A 1 91 ? 4.203 -2.434 -6.154 1.00 52.62 91 MET A N 1
ATOM 738 C CA . MET A 1 91 ? 3.748 -1.061 -6.431 1.00 52.62 91 MET A CA 1
ATOM 739 C C . MET A 1 91 ? 4.931 -0.118 -6.620 1.00 52.62 91 MET A C 1
ATOM 741 O O . MET A 1 91 ? 5.433 0.424 -5.643 1.00 52.62 91 MET A O 1
ATOM 745 N N . ASP A 1 92 ? 5.329 0.071 -7.874 1.00 67.88 92 ASP A N 1
ATOM 746 C CA . ASP A 1 92 ? 6.436 0.926 -8.276 1.00 67.88 92 ASP A CA 1
ATOM 747 C C . ASP A 1 92 ? 6.093 1.685 -9.547 1.00 67.88 92 ASP A C 1
ATOM 749 O O . ASP A 1 92 ? 5.683 1.081 -10.537 1.00 67.88 92 ASP A O 1
ATOM 753 N N . LEU A 1 93 ? 6.331 2.994 -9.545 1.00 73.25 93 LEU A N 1
ATOM 754 C CA . LEU A 1 93 ? 6.450 3.729 -10.794 1.00 73.25 93 LEU A CA 1
ATOM 755 C C . LEU A 1 93 ? 7.801 3.349 -11.432 1.00 73.25 93 LEU A C 1
ATOM 757 O O . LEU A 1 93 ? 8.836 3.517 -10.771 1.00 73.25 93 LEU A O 1
ATOM 761 N N . PRO A 1 94 ? 7.826 2.834 -12.676 1.00 82.31 94 PRO A N 1
ATOM 762 C CA . PRO A 1 94 ? 9.076 2.602 -13.388 1.00 82.31 94 PRO A CA 1
ATOM 763 C C . PRO A 1 94 ? 9.866 3.908 -13.505 1.00 82.31 94 PRO A C 1
ATOM 765 O O . PRO A 1 94 ? 9.289 4.959 -13.796 1.00 82.31 94 PRO A O 1
ATOM 768 N N . GLN A 1 95 ? 11.184 3.853 -13.306 1.00 83.81 95 GLN A N 1
ATOM 769 C CA . GLN A 1 95 ? 12.037 5.042 -13.405 1.00 83.81 95 GLN A CA 1
ATOM 770 C C . GLN A 1 95 ? 11.946 5.677 -14.804 1.00 83.81 95 GLN A C 1
ATOM 772 O O . GLN A 1 95 ? 11.926 6.896 -14.918 1.00 83.81 95 GLN A O 1
ATOM 777 N N . ALA A 1 96 ? 11.755 4.870 -15.852 1.00 83.00 96 ALA A N 1
ATOM 778 C CA . ALA A 1 96 ? 11.525 5.360 -17.211 1.00 83.00 96 ALA A CA 1
ATOM 779 C C . ALA A 1 96 ? 10.317 6.316 -17.313 1.00 83.00 96 ALA A C 1
ATOM 781 O O . ALA A 1 96 ? 10.399 7.347 -17.972 1.00 83.00 96 ALA A O 1
ATOM 782 N N . ILE A 1 97 ? 9.217 6.031 -16.606 1.00 82.12 97 ILE A N 1
ATOM 783 C CA . ILE A 1 97 ? 8.037 6.912 -16.568 1.00 82.12 97 ILE A CA 1
ATOM 784 C C . ILE A 1 97 ? 8.285 8.127 -15.669 1.00 82.12 97 ILE A C 1
ATOM 786 O O . ILE A 1 97 ? 7.815 9.233 -15.942 1.00 82.12 97 ILE A O 1
ATOM 790 N N . GLN A 1 98 ? 9.059 7.941 -14.599 1.00 81.81 98 GLN A N 1
ATOM 791 C CA . GLN A 1 98 ? 9.471 9.038 -13.732 1.00 81.81 98 GLN A CA 1
ATOM 792 C C . GLN A 1 98 ? 10.285 10.100 -14.498 1.00 81.81 98 GLN A C 1
ATOM 794 O O . GLN A 1 98 ? 10.144 11.300 -14.249 1.00 81.81 98 GLN A O 1
ATOM 799 N N . ASP A 1 99 ? 11.123 9.669 -15.435 1.00 83.00 99 ASP A N 1
ATOM 800 C CA . ASP A 1 99 ? 11.966 10.555 -16.241 1.00 83.00 99 ASP A CA 1
ATOM 801 C C . ASP A 1 99 ? 11.163 11.307 -17.322 1.00 83.00 99 ASP A C 1
ATOM 803 O O . ASP A 1 99 ? 11.593 12.362 -17.784 1.00 83.00 99 ASP A O 1
ATOM 807 N N . LEU A 1 100 ? 9.955 10.831 -17.652 1.00 79.06 100 LEU A N 1
ATOM 808 C CA . LEU A 1 100 ? 9.010 11.450 -18.596 1.00 79.06 100 LEU A CA 1
ATOM 809 C C . LEU A 1 100 ? 8.039 12.459 -17.952 1.00 79.06 100 LEU A C 1
ATOM 811 O O . LEU A 1 100 ? 7.097 12.914 -18.594 1.00 79.06 100 LEU A O 1
ATOM 815 N N . GLY A 1 101 ? 8.244 12.834 -16.687 1.00 75.88 101 GLY A N 1
ATOM 816 C CA . GLY A 1 101 ? 7.416 13.848 -16.015 1.00 75.88 101 GLY A CA 1
ATOM 817 C C . GLY A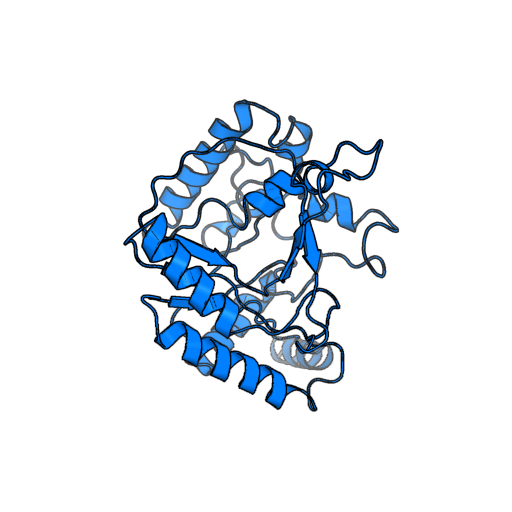 1 101 ? 6.438 13.307 -14.971 1.00 75.88 101 GLY A C 1
ATOM 818 O O . GLY A 1 101 ? 5.757 14.100 -14.318 1.00 75.88 101 GLY A O 1
ATOM 819 N N . ARG A 1 102 ? 6.470 11.993 -14.690 1.00 78.25 102 ARG A N 1
ATOM 820 C CA . ARG A 1 102 ? 5.841 11.387 -13.498 1.00 78.25 102 ARG A CA 1
ATOM 821 C C . ARG A 1 102 ? 4.315 11.553 -13.487 1.0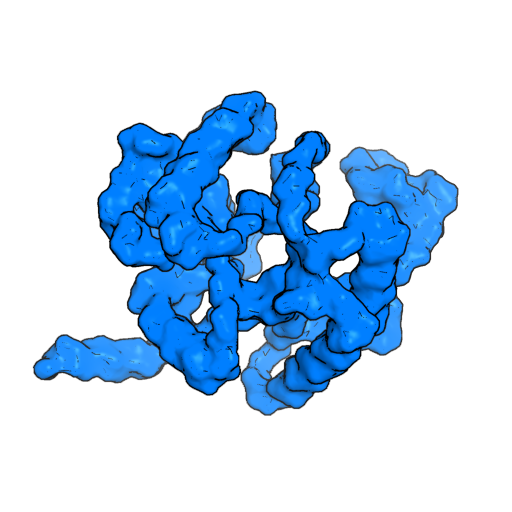0 78.25 102 ARG A C 1
ATOM 823 O O . ARG A 1 102 ? 3.683 11.798 -14.508 1.00 78.25 102 ARG A O 1
ATOM 830 N N . TRP A 1 103 ? 3.736 11.479 -12.290 1.00 73.81 103 TRP A N 1
ATOM 831 C CA . TRP A 1 103 ? 2.338 11.803 -12.000 1.00 73.81 103 TRP A CA 1
ATOM 832 C C . TRP A 1 103 ? 1.933 13.254 -12.307 1.00 73.81 103 TRP A C 1
ATOM 834 O O . TRP A 1 103 ? 0.747 13.555 -12.303 1.00 73.81 103 TRP A O 1
ATOM 844 N N . SER A 1 104 ? 2.888 14.150 -12.580 1.00 73.50 104 SER A N 1
ATOM 845 C CA . SER A 1 104 ? 2.605 15.535 -12.978 1.00 73.50 104 SER A CA 1
ATOM 846 C C . SER A 1 104 ? 2.364 15.691 -14.484 1.00 73.50 104 SER A C 1
ATOM 848 O O . SER A 1 104 ? 1.918 16.752 -14.915 1.00 73.50 104 SER A O 1
ATOM 850 N N . SER A 1 105 ? 2.658 14.662 -15.286 1.00 80.75 105 SER A N 1
ATOM 851 C CA . SER A 1 105 ? 2.347 14.648 -16.716 1.00 80.75 105 SER A CA 1
ATOM 852 C C . SER A 1 105 ? 0.886 14.270 -16.945 1.00 80.75 105 SER A C 1
ATOM 854 O O . SER A 1 105 ? 0.391 13.317 -16.349 1.00 80.75 105 SER A O 1
ATOM 856 N N . THR A 1 106 ? 0.200 14.950 -17.865 1.00 79.31 106 THR A N 1
ATOM 857 C CA . THR A 1 106 ? -1.161 14.572 -18.287 1.00 79.31 106 THR A CA 1
ATOM 858 C C . THR A 1 106 ? -1.203 13.212 -18.988 1.00 79.31 106 THR A C 1
ATOM 860 O O . THR A 1 106 ? -2.238 12.556 -18.986 1.00 79.31 106 THR A O 1
ATOM 863 N N . GLU A 1 107 ? -0.076 12.761 -19.544 1.00 83.12 107 GLU A N 1
ATOM 864 C CA . GLU A 1 107 ? 0.045 11.484 -20.260 1.00 83.12 107 GLU A CA 1
ATOM 865 C C . GLU A 1 107 ? 0.056 10.272 -19.311 1.00 83.12 107 GLU A C 1
ATOM 867 O O . GLU A 1 107 ? -0.187 9.141 -19.734 1.00 83.12 107 GLU A O 1
ATOM 872 N N . ILE A 1 108 ? 0.302 10.481 -18.008 1.00 83.00 108 ILE A N 1
ATOM 873 C CA . ILE A 1 108 ? 0.388 9.382 -17.035 1.00 83.00 108 ILE A CA 1
ATOM 874 C C . ILE A 1 108 ? -0.928 8.618 -16.904 1.00 83.00 108 ILE A C 1
ATOM 876 O O . ILE A 1 108 ? -0.913 7.419 -16.632 1.00 83.00 108 ILE A O 1
ATOM 880 N N . ALA A 1 109 ? -2.058 9.300 -17.110 1.00 82.56 109 ALA A N 1
ATOM 881 C CA . ALA A 1 109 ? -3.375 8.688 -17.056 1.00 82.56 109 ALA A CA 1
ATOM 882 C C . ALA A 1 109 ? -3.523 7.628 -18.157 1.00 82.56 109 ALA A C 1
ATOM 884 O O . ALA A 1 109 ? -3.892 6.495 -17.855 1.00 82.56 109 ALA A O 1
ATOM 885 N N . ASP A 1 110 ? -3.132 7.954 -19.392 1.00 85.00 110 ASP A N 1
ATOM 886 C CA . ASP A 1 110 ? -3.200 7.046 -20.543 1.00 85.00 110 ASP A CA 1
ATOM 887 C C . ASP A 1 110 ? -2.198 5.885 -20.416 1.00 85.00 110 ASP A C 1
ATOM 889 O O . ASP A 1 110 ? -2.496 4.728 -20.741 1.00 85.00 110 ASP A O 1
ATOM 893 N N . ILE A 1 111 ? -1.004 6.175 -19.889 1.00 85.81 111 ILE A N 1
ATOM 894 C CA . ILE A 1 111 ? 0.038 5.175 -19.626 1.00 85.81 111 ILE A CA 1
ATOM 895 C C . ILE A 1 111 ? -0.429 4.190 -18.544 1.00 85.81 111 ILE A C 1
ATOM 897 O O . ILE A 1 111 ? -0.336 2.970 -18.719 1.00 85.81 111 ILE A O 1
ATOM 901 N N . PHE A 1 112 ? -0.979 4.702 -17.440 1.00 85.75 112 PHE A N 1
ATOM 902 C CA . PHE A 1 112 ? -1.515 3.877 -16.362 1.00 85.75 112 PHE A CA 1
ATOM 903 C C . PHE A 1 112 ? -2.755 3.094 -16.803 1.00 85.75 112 PHE A C 1
ATOM 905 O O . PHE A 1 112 ? -2.891 1.924 -16.452 1.00 85.75 112 PHE A O 1
ATOM 912 N N . GLU A 1 113 ? -3.632 3.691 -17.613 1.00 85.31 113 GLU A N 1
ATOM 913 C CA . GLU A 1 113 ? -4.771 2.997 -18.212 1.00 85.31 113 GLU A CA 1
ATOM 914 C C . GLU A 1 113 ? -4.302 1.806 -19.057 1.00 85.31 113 GLU A C 1
ATOM 916 O O . GLU A 1 113 ? -4.811 0.694 -18.898 1.00 85.31 113 GLU A O 1
ATOM 921 N N . SER A 1 114 ? -3.301 2.013 -19.914 1.00 89.31 114 SER A N 1
ATOM 922 C CA . SER A 1 114 ? -2.729 0.959 -20.759 1.00 89.31 114 SER A CA 1
ATOM 923 C C . SER A 1 114 ? -2.148 -0.181 -19.919 1.00 89.31 114 SER A C 1
ATOM 925 O O . SER A 1 114 ? -2.422 -1.356 -20.182 1.00 89.31 114 SER A O 1
ATOM 927 N N . TYR A 1 115 ? -1.419 0.157 -18.853 1.00 87.75 115 TYR A N 1
ATOM 928 C CA . TYR A 1 115 ? -0.906 -0.808 -17.882 1.00 87.75 115 TYR A CA 1
ATOM 929 C C . TYR A 1 115 ? -2.026 -1.572 -17.153 1.00 87.75 115 TYR A C 1
ATOM 931 O O . TYR A 1 115 ? -1.979 -2.802 -17.056 1.00 87.75 115 TYR A O 1
ATOM 939 N N . ALA A 1 116 ? -3.064 -0.878 -16.680 1.00 87.06 116 ALA A N 1
ATOM 940 C CA . ALA A 1 116 ? -4.190 -1.491 -15.980 1.00 87.06 116 ALA A CA 1
ATOM 941 C C . ALA A 1 116 ? -4.980 -2.431 -16.903 1.00 87.06 116 ALA A C 1
ATOM 943 O O . ALA A 1 116 ? -5.254 -3.572 -16.529 1.00 87.06 116 ALA A O 1
ATOM 944 N N . ARG A 1 117 ? -5.279 -2.004 -18.139 1.00 88.75 117 ARG A N 1
ATOM 945 C CA . ARG A 1 117 ? -5.923 -2.847 -19.162 1.00 88.75 117 ARG A CA 1
ATOM 946 C C . ARG A 1 117 ? -5.099 -4.091 -19.464 1.00 88.75 117 ARG A C 1
ATOM 948 O O . ARG A 1 117 ? -5.667 -5.175 -19.589 1.00 88.75 117 ARG A O 1
ATOM 955 N N . PHE A 1 118 ? -3.778 -3.951 -19.557 1.00 88.62 118 PHE A N 1
ATOM 956 C CA . PHE A 1 118 ? -2.881 -5.086 -19.736 1.00 88.62 118 PHE A CA 1
ATOM 957 C C . PHE A 1 118 ? -2.984 -6.069 -18.560 1.00 88.62 118 PHE A C 1
ATOM 959 O O . PHE A 1 118 ? -3.223 -7.256 -18.777 1.00 88.62 118 PHE A O 1
ATOM 966 N N . CYS A 1 119 ? -2.906 -5.581 -17.318 1.00 87.44 119 CYS A N 1
ATOM 967 C CA . CYS A 1 119 ? -3.058 -6.416 -16.124 1.00 87.44 119 CYS A CA 1
ATOM 968 C C . CYS A 1 119 ? -4.410 -7.144 -16.088 1.00 87.44 119 CYS A C 1
ATOM 970 O O . CYS A 1 119 ? -4.452 -8.351 -15.853 1.00 87.44 119 CYS A O 1
ATOM 972 N N . PHE A 1 120 ? -5.512 -6.444 -16.372 1.00 88.38 120 PHE A N 1
ATOM 973 C CA . PHE A 1 120 ? -6.843 -7.056 -16.414 1.00 88.38 120 PHE A CA 1
ATOM 974 C C . PHE A 1 120 ? -6.952 -8.127 -17.498 1.00 88.38 120 PHE A C 1
ATOM 976 O O . PHE A 1 120 ? -7.573 -9.161 -17.273 1.00 88.38 120 PHE A O 1
ATOM 983 N N . LYS A 1 121 ? -6.320 -7.921 -18.658 1.00 89.31 121 LYS A N 1
ATOM 984 C CA . LYS A 1 121 ? -6.318 -8.905 -19.743 1.00 89.31 121 LYS A CA 1
ATOM 985 C C . LYS A 1 121 ? -5.548 -10.178 -19.381 1.00 89.31 121 LYS A C 1
ATOM 987 O O . LYS A 1 121 ? -5.988 -11.259 -19.752 1.00 89.31 121 LYS A O 1
ATOM 992 N N . ILE A 1 122 ? -4.406 -10.053 -18.704 1.00 86.06 122 ILE A N 1
ATOM 993 C CA . ILE A 1 122 ? -3.512 -11.187 -18.410 1.00 86.06 122 ILE A CA 1
ATOM 994 C C . ILE A 1 122 ? -3.923 -11.957 -17.148 1.00 86.06 122 ILE A C 1
ATOM 996 O O . ILE A 1 122 ? -3.736 -13.171 -17.078 1.00 86.06 122 ILE A O 1
ATOM 1000 N N . PHE A 1 123 ? -4.469 -11.265 -16.147 1.00 86.00 123 PHE A N 1
ATOM 1001 C CA . PHE A 1 123 ? -4.744 -11.856 -14.833 1.00 86.00 123 PHE A CA 1
ATOM 1002 C C . PHE A 1 123 ? -6.226 -11.847 -14.447 1.00 86.00 123 PHE A C 1
ATOM 1004 O O . PHE A 1 123 ? -6.583 -12.421 -13.421 1.00 86.00 123 PHE A O 1
ATOM 1011 N N . GLY A 1 124 ? -7.098 -11.187 -15.214 1.00 87.00 124 GLY A N 1
ATOM 1012 C CA . GLY A 1 124 ? -8.517 -11.028 -14.872 1.00 87.00 124 GLY A CA 1
ATOM 1013 C C . GLY A 1 124 ? -9.335 -12.321 -14.909 1.00 87.00 124 GLY A C 1
ATOM 1014 O O . GLY A 1 124 ? -10.440 -12.346 -14.381 1.00 87.00 124 GLY A O 1
ATOM 1015 N N . ASP A 1 125 ? -8.797 -13.398 -15.483 1.00 88.25 125 ASP A N 1
ATOM 1016 C CA . ASP A 1 125 ? -9.378 -14.744 -15.430 1.00 88.25 125 ASP A CA 1
ATOM 1017 C C . ASP A 1 125 ? -9.230 -15.401 -14.044 1.00 88.25 125 ASP A C 1
ATOM 1019 O O . ASP A 1 125 ? -10.034 -16.254 -13.670 1.00 88.25 125 ASP A O 1
ATOM 1023 N N . ARG A 1 126 ? -8.213 -14.990 -13.273 1.00 86.19 126 ARG A N 1
ATOM 1024 C CA . ARG A 1 126 ? -7.853 -15.550 -11.957 1.00 86.19 126 ARG A CA 1
ATOM 1025 C C . ARG A 1 126 ? -8.033 -14.558 -10.807 1.00 86.19 126 ARG A C 1
ATOM 1027 O O . ARG A 1 126 ? -8.274 -14.967 -9.672 1.00 86.19 126 ARG A O 1
ATOM 1034 N N . VAL A 1 127 ? -7.906 -13.258 -11.072 1.00 85.12 127 VAL A N 1
ATOM 1035 C CA . VAL A 1 127 ? -7.980 -12.188 -10.069 1.00 85.12 127 VAL A CA 1
ATOM 1036 C C . VAL A 1 127 ? -9.330 -11.484 -10.155 1.00 85.12 127 VAL A C 1
ATOM 1038 O O . VAL A 1 127 ? -9.610 -10.747 -11.098 1.00 85.12 127 VAL A O 1
ATOM 1041 N N . MET A 1 128 ? -10.146 -11.675 -9.118 1.00 83.44 128 MET A N 1
ATOM 1042 C CA . MET A 1 128 ? -11.516 -11.148 -9.055 1.00 83.44 128 MET A CA 1
ATOM 1043 C C . MET A 1 128 ? -11.638 -9.796 -8.341 1.00 83.44 128 MET A C 1
ATOM 1045 O O . MET A 1 128 ? -12.617 -9.082 -8.543 1.00 83.44 128 MET A O 1
ATOM 1049 N N . LEU A 1 129 ? -10.669 -9.439 -7.492 1.00 82.56 129 LEU A N 1
ATOM 1050 C CA . LEU A 1 129 ? -10.675 -8.197 -6.717 1.00 82.56 129 LEU A CA 1
ATOM 1051 C C . LEU A 1 129 ? -9.447 -7.362 -7.060 1.00 82.56 129 LEU A C 1
ATOM 1053 O O . LEU A 1 129 ? -8.314 -7.816 -6.903 1.00 82.56 129 LEU A O 1
ATOM 1057 N N . TRP A 1 130 ? -9.689 -6.123 -7.481 1.00 82.00 130 TRP A N 1
ATOM 1058 C CA . TRP A 1 130 ? -8.656 -5.195 -7.923 1.00 82.00 130 TRP A CA 1
ATOM 1059 C C . TRP A 1 130 ? -8.701 -3.905 -7.112 1.00 82.00 130 TRP A C 1
ATOM 1061 O O . TRP A 1 130 ? -9.763 -3.332 -6.884 1.00 82.00 130 TRP A O 1
ATOM 1071 N N . ILE A 1 131 ? -7.526 -3.437 -6.700 1.00 79.44 131 ILE A N 1
ATOM 1072 C CA . ILE A 1 131 ? -7.322 -2.112 -6.114 1.00 79.44 131 ILE A CA 1
ATOM 1073 C C . ILE A 1 131 ? -6.366 -1.394 -7.060 1.00 79.44 131 ILE A C 1
ATOM 1075 O O . ILE A 1 131 ? -5.229 -1.831 -7.215 1.00 79.44 131 ILE A O 1
ATOM 1079 N N . THR A 1 132 ? -6.831 -0.329 -7.713 1.00 75.25 132 THR A N 1
ATOM 1080 C CA . THR A 1 132 ? -6.050 0.388 -8.734 1.00 75.25 132 THR A CA 1
ATOM 1081 C C . THR A 1 132 ? -4.866 1.132 -8.128 1.00 75.25 132 THR A C 1
ATOM 1083 O O . THR A 1 132 ? -3.758 1.043 -8.642 1.00 75.25 132 THR A O 1
ATOM 1086 N N . LEU A 1 133 ? -5.081 1.825 -7.008 1.00 71.62 133 LEU A N 1
ATOM 1087 C CA . LEU A 1 133 ? -4.047 2.569 -6.294 1.00 71.62 133 LEU A CA 1
ATOM 1088 C C . LEU A 1 133 ? -4.098 2.249 -4.801 1.00 71.62 133 LEU A C 1
ATOM 1090 O O . LEU A 1 133 ? -5.144 2.362 -4.158 1.00 71.62 133 LEU A O 1
ATOM 1094 N N . ASN A 1 134 ? -2.954 1.878 -4.226 1.00 64.69 134 ASN A N 1
ATOM 1095 C CA . ASN A 1 134 ? -2.819 1.735 -2.780 1.00 64.69 134 ASN A CA 1
ATOM 1096 C C . ASN A 1 134 ? -2.422 3.072 -2.147 1.00 64.69 134 ASN A C 1
ATOM 1098 O O . ASN A 1 134 ? -1.449 3.679 -2.576 1.00 64.69 134 ASN A O 1
ATOM 1102 N N . LYS A 1 135 ? -3.116 3.491 -1.079 1.00 60.16 135 LYS A N 1
ATOM 1103 C CA . LYS A 1 135 ? -2.828 4.735 -0.333 1.00 60.16 135 LYS A CA 1
ATOM 1104 C C . LYS A 1 135 ? -2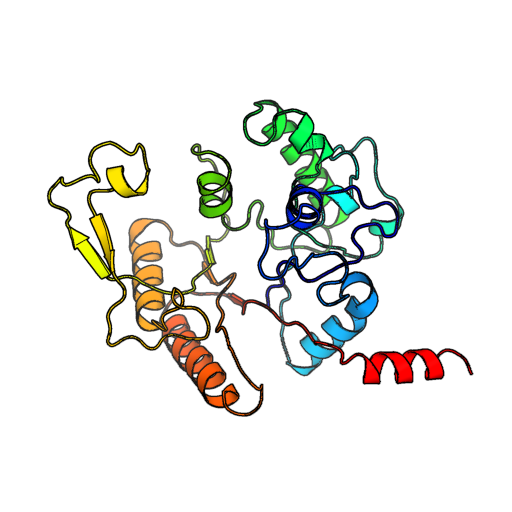.631 5.961 -1.251 1.00 60.16 135 LYS A C 1
ATOM 1106 O O . LYS A 1 135 ? -1.611 6.638 -1.117 1.00 60.16 135 LYS A O 1
ATOM 1111 N N . PRO A 1 136 ? -3.598 6.307 -2.124 1.00 60.16 136 PRO A N 1
ATOM 1112 C CA . PRO A 1 136 ? -3.444 7.426 -3.054 1.00 60.16 136 PRO A CA 1
ATOM 1113 C C . PRO A 1 136 ? -3.140 8.741 -2.331 1.00 60.16 136 PRO A C 1
ATOM 1115 O O . PRO A 1 136 ? -2.323 9.502 -2.816 1.00 60.16 136 PRO A O 1
ATOM 1118 N N . TYR A 1 137 ? -3.674 8.965 -1.122 1.00 55.97 137 TYR A N 1
ATOM 1119 C CA . TYR A 1 137 ? -3.298 10.118 -0.294 1.00 55.97 137 TYR A CA 1
ATOM 1120 C C . TYR A 1 137 ? -1.812 10.135 0.088 1.00 55.97 137 TYR A C 1
ATOM 1122 O O . TYR A 1 137 ? -1.214 11.195 0.078 1.00 55.97 137 TYR A O 1
ATOM 1130 N N . ILE A 1 138 ? -1.185 8.999 0.415 1.00 53.47 138 ILE A N 1
ATOM 1131 C CA . ILE A 1 138 ? 0.258 8.971 0.709 1.00 53.47 138 ILE A CA 1
ATOM 1132 C C . ILE A 1 138 ? 1.059 9.161 -0.579 1.00 53.47 138 ILE A C 1
ATOM 1134 O O . ILE A 1 138 ? 2.033 9.902 -0.564 1.00 53.47 138 ILE A O 1
ATOM 1138 N N . CYS A 1 139 ? 0.634 8.552 -1.690 1.00 49.22 139 CYS A N 1
ATOM 1139 C CA . CYS A 1 139 ? 1.259 8.745 -3.000 1.00 49.22 139 CYS A CA 1
ATOM 1140 C C . CYS A 1 139 ? 1.154 10.196 -3.492 1.00 49.22 139 CYS A C 1
ATOM 1142 O O . CYS A 1 139 ? 2.130 10.710 -4.012 1.00 49.22 139 CYS A O 1
ATOM 1144 N N . ALA A 1 140 ? 0.019 10.862 -3.279 1.00 54.56 140 ALA A N 1
ATOM 1145 C CA . ALA A 1 140 ? -0.221 12.255 -3.653 1.00 54.56 140 ALA A CA 1
ATOM 1146 C C . ALA A 1 140 ? 0.405 13.237 -2.648 1.00 54.56 140 ALA A C 1
ATOM 1148 O O . ALA A 1 140 ? 1.033 14.211 -3.031 1.00 54.56 140 ALA A O 1
ATOM 1149 N N . LYS A 1 141 ? 0.360 12.957 -1.342 1.00 53.38 141 LYS A N 1
ATOM 1150 C CA . LYS A 1 141 ? 1.040 13.783 -0.331 1.00 53.38 141 LYS A CA 1
ATOM 1151 C C . LYS A 1 141 ? 2.562 13.719 -0.462 1.00 53.38 141 LYS A C 1
ATOM 1153 O O . LYS A 1 141 ? 3.236 14.725 -0.276 1.00 53.38 141 LYS A O 1
ATOM 1158 N N . LEU A 1 142 ? 3.116 12.538 -0.745 1.00 45.59 142 LEU A N 1
ATOM 1159 C CA . LEU A 1 142 ? 4.553 12.360 -0.988 1.00 45.59 142 LEU A CA 1
ATOM 1160 C C . LEU A 1 142 ? 4.944 12.608 -2.457 1.00 45.59 142 LEU A C 1
ATOM 1162 O O . LEU A 1 142 ? 6.134 12.611 -2.759 1.00 45.59 142 LEU A O 1
ATOM 1166 N N . GLY A 1 143 ? 3.977 12.807 -3.360 1.00 41.16 143 GLY A N 1
ATOM 1167 C CA . GLY A 1 143 ? 4.190 12.796 -4.812 1.00 41.16 143 GLY A CA 1
ATOM 1168 C C . GLY A 1 143 ? 3.298 13.730 -5.640 1.00 41.16 143 GLY A C 1
ATOM 1169 O O . GLY A 1 143 ? 3.237 13.530 -6.847 1.00 41.16 143 GLY A O 1
ATOM 1170 N N . HIS A 1 144 ? 2.731 14.778 -5.030 1.00 40.88 144 HIS A N 1
ATOM 1171 C CA . HIS A 1 144 ? 1.951 15.895 -5.604 1.00 40.88 144 HIS A CA 1
ATOM 1172 C C . HIS A 1 144 ? 0.411 15.686 -5.709 1.00 40.88 144 HIS A C 1
ATOM 1174 O O . HIS A 1 144 ? -0.059 14.614 -6.081 1.00 40.88 144 HIS A O 1
ATOM 1180 N N . GLU A 1 145 ? -0.359 16.705 -5.284 1.00 35.59 145 GLU A N 1
ATOM 1181 C CA . GLU A 1 145 ? -1.780 16.662 -4.860 1.00 35.59 145 GLU A CA 1
ATOM 1182 C C . GLU A 1 145 ? -2.848 16.864 -5.972 1.00 35.59 145 GLU A C 1
ATOM 1184 O O . GLU A 1 145 ? -2.596 17.507 -6.987 1.00 35.59 145 GLU A O 1
ATOM 1189 N N . ASP A 1 146 ? -4.055 16.361 -5.651 1.00 30.36 146 ASP A N 1
ATOM 1190 C CA . ASP A 1 146 ? -5.419 16.516 -6.215 1.00 30.36 146 ASP A CA 1
ATOM 1191 C C . ASP A 1 146 ? -5.930 15.709 -7.436 1.00 30.36 146 ASP A C 1
ATOM 1193 O O . ASP A 1 146 ? -5.322 15.658 -8.499 1.00 30.36 146 ASP A O 1
ATOM 1197 N N . GLY A 1 147 ? -7.168 15.175 -7.292 1.00 27.95 147 GLY A N 1
ATOM 1198 C CA . GLY A 1 147 ? -8.132 15.025 -8.404 1.00 27.95 147 GLY A CA 1
ATOM 1199 C C . GLY A 1 147 ? -8.823 13.665 -8.642 1.00 27.95 147 GLY A C 1
ATOM 1200 O O . GLY A 1 147 ? -8.425 12.904 -9.507 1.00 27.95 147 GLY A O 1
ATOM 1201 N N . THR A 1 148 ? -9.916 13.404 -7.922 1.00 29.67 148 THR A N 1
ATOM 1202 C CA . THR A 1 148 ? -10.883 12.272 -7.928 1.00 29.67 148 THR A CA 1
ATOM 1203 C C . THR A 1 148 ? -11.425 11.750 -9.279 1.00 29.67 148 THR A C 1
ATOM 1205 O O . THR A 1 148 ? -11.840 12.557 -10.092 1.00 29.67 148 THR A O 1
ATOM 1208 N N . PHE A 1 149 ? -11.608 10.420 -9.412 1.00 28.12 149 PHE A N 1
ATOM 1209 C CA . PHE A 1 149 ? -12.819 9.689 -9.882 1.00 28.12 149 PHE A CA 1
ATOM 1210 C C . PHE A 1 149 ? -12.608 8.182 -9.609 1.00 28.12 149 PHE A C 1
ATOM 1212 O O . PHE A 1 149 ? -11.627 7.618 -10.083 1.00 28.12 149 PHE A O 1
ATOM 1219 N N . ILE A 1 150 ? -13.485 7.498 -8.854 1.00 38.72 150 ILE A N 1
ATOM 1220 C CA . ILE A 1 150 ? -13.405 6.029 -8.711 1.00 38.72 150 ILE A CA 1
ATOM 1221 C C . ILE A 1 150 ? -14.804 5.409 -8.754 1.00 38.72 150 ILE A C 1
ATOM 1223 O O . ILE A 1 150 ? -15.636 5.657 -7.885 1.00 38.72 150 ILE A O 1
ATOM 1227 N N . THR A 1 151 ? -15.045 4.541 -9.736 1.00 42.72 151 THR A N 1
ATOM 1228 C CA . THR A 1 151 ? -16.131 3.557 -9.690 1.00 42.72 151 THR A CA 1
ATOM 1229 C C . THR A 1 151 ? -15.718 2.450 -8.721 1.00 42.72 151 THR A C 1
ATOM 1231 O O . THR A 1 151 ? -14.895 1.603 -9.066 1.00 42.72 151 THR A O 1
ATOM 1234 N N . GLN A 1 152 ? -16.212 2.482 -7.482 1.00 59.53 152 GLN A N 1
ATOM 1235 C CA . GLN A 1 152 ? -15.881 1.470 -6.474 1.00 59.53 152 GLN A CA 1
ATOM 1236 C C . GLN A 1 152 ? -17.005 0.444 -6.341 1.00 59.53 152 GLN A C 1
ATOM 1238 O O . GLN A 1 152 ? -18.160 0.806 -6.138 1.00 59.53 152 GLN A O 1
ATOM 1243 N N . ASN A 1 153 ? -16.658 -0.843 -6.409 1.00 71.19 153 ASN A N 1
ATOM 1244 C CA . ASN A 1 153 ? -17.561 -1.938 -6.036 1.00 71.19 153 ASN A CA 1
ATOM 1245 C C . ASN A 1 153 ? -17.463 -2.296 -4.543 1.00 71.19 153 ASN A C 1
ATOM 1247 O O . ASN A 1 153 ? -18.345 -2.961 -4.007 1.00 71.19 153 ASN A O 1
ATOM 1251 N N . PHE A 1 154 ? -16.394 -1.860 -3.877 1.00 79.25 154 PHE A N 1
ATOM 1252 C CA . PHE A 1 154 ? -16.141 -2.038 -2.452 1.00 79.25 154 PHE A CA 1
ATOM 1253 C C . PHE A 1 154 ? -15.237 -0.911 -1.949 1.00 79.25 154 PHE A C 1
ATOM 1255 O O . PHE A 1 154 ? -14.502 -0.307 -2.731 1.00 79.25 154 PHE A O 1
ATOM 1262 N N . PHE A 1 155 ? -15.251 -0.662 -0.642 1.00 82.19 155 PHE A N 1
ATOM 1263 C CA . PHE A 1 155 ? -14.379 0.324 -0.009 1.00 82.19 155 PHE A CA 1
ATOM 1264 C C . PHE A 1 155 ? -13.142 -0.364 0.586 1.00 82.19 155 PHE A C 1
ATOM 1266 O O . PHE A 1 155 ? -13.263 -1.247 1.437 1.00 82.19 155 PHE A O 1
ATOM 1273 N N . ALA A 1 156 ? -11.945 0.035 0.152 1.00 82.81 156 ALA A N 1
ATOM 1274 C CA . ALA A 1 156 ? -10.673 -0.469 0.672 1.00 82.81 156 ALA A CA 1
ATOM 1275 C C . ALA A 1 156 ? -10.102 0.486 1.729 1.00 82.81 156 ALA A C 1
ATOM 1277 O O . ALA A 1 156 ? -9.804 1.642 1.427 1.00 82.81 156 ALA A O 1
ATOM 1278 N N . LEU A 1 157 ? -9.914 0.004 2.959 1.00 85.81 157 LEU A N 1
ATOM 1279 C CA . LEU A 1 157 ? -9.398 0.799 4.071 1.00 85.81 157 LEU A CA 1
ATOM 1280 C C . LEU A 1 157 ? -8.076 0.235 4.596 1.00 85.81 157 LEU A C 1
ATOM 1282 O O . LEU A 1 157 ? -8.011 -0.882 5.105 1.00 85.81 157 LEU A O 1
ATOM 1286 N N . ASN A 1 158 ? -7.030 1.058 4.557 1.00 88.44 158 ASN A N 1
ATOM 1287 C CA . ASN A 1 158 ? -5.813 0.818 5.324 1.00 88.44 158 ASN A CA 1
ATOM 1288 C C . ASN A 1 158 ? -5.923 1.571 6.650 1.00 88.44 158 ASN A C 1
ATOM 1290 O O . ASN A 1 158 ? -5.969 2.802 6.654 1.00 88.44 158 ASN A O 1
ATOM 1294 N N . TYR A 1 159 ? -5.949 0.848 7.765 1.00 90.81 159 TYR A N 1
ATOM 1295 C CA . TYR A 1 159 ? -6.045 1.433 9.096 1.00 90.81 159 TYR A CA 1
ATOM 1296 C C . TYR A 1 159 ? -4.863 1.002 9.952 1.00 90.81 159 TYR A C 1
ATOM 1298 O O . TYR A 1 159 ? -4.520 -0.173 10.005 1.00 90.81 159 TYR A O 1
ATOM 1306 N N . TYR A 1 160 ? -4.275 1.948 10.675 1.00 89.56 160 TYR A N 1
ATOM 1307 C CA . TYR A 1 160 ? -3.121 1.685 11.535 1.00 89.56 160 TYR A CA 1
ATOM 1308 C C . TYR A 1 160 ? -3.297 2.239 12.940 1.00 89.56 160 TYR A C 1
ATOM 1310 O O . TYR A 1 160 ? -2.905 1.602 13.907 1.00 89.56 160 TYR A O 1
ATOM 1318 N N . THR A 1 161 ? -3.859 3.439 13.059 1.00 92.62 161 THR A N 1
ATOM 1319 C CA . THR A 1 161 ? -3.909 4.165 14.325 1.00 92.62 161 THR A CA 1
ATOM 1320 C C . THR A 1 161 ? -4.946 5.284 14.254 1.00 92.62 161 THR A C 1
ATOM 1322 O O . THR A 1 161 ? -5.564 5.528 13.215 1.00 92.62 161 THR A O 1
ATOM 1325 N N . SER A 1 162 ? -5.133 5.998 15.357 1.00 93.94 162 SER A N 1
ATOM 1326 C CA . SER A 1 162 ? -5.943 7.211 15.427 1.00 93.94 162 SER A CA 1
ATOM 1327 C C . SER A 1 162 ? -5.181 8.336 16.117 1.00 93.94 162 SER A C 1
ATOM 1329 O O . SER A 1 162 ? -4.102 8.142 16.684 1.00 93.94 162 SER A O 1
ATOM 1331 N N . ARG A 1 163 ? -5.724 9.548 16.012 1.00 92.50 163 ARG A N 1
ATOM 1332 C CA . ARG A 1 163 ? -5.211 10.756 16.659 1.00 92.50 163 ARG A CA 1
ATOM 1333 C C . ARG A 1 163 ? -6.360 11.499 17.313 1.00 92.50 163 ARG A C 1
ATOM 1335 O O . ARG A 1 163 ? -7.477 11.490 16.800 1.00 92.50 163 ARG A O 1
ATOM 1342 N N . LYS A 1 164 ? -6.076 12.152 18.435 1.00 92.06 164 LYS A N 1
ATOM 1343 C CA . LYS A 1 164 ? -6.897 13.265 18.905 1.00 92.06 164 LYS A CA 1
ATOM 1344 C C . LYS A 1 164 ? -6.607 14.467 18.015 1.00 92.06 164 LYS A C 1
ATOM 1346 O O . LYS A 1 164 ? -5.514 14.577 17.468 1.00 92.06 164 LYS A O 1
ATOM 1351 N N . VAL A 1 165 ? -7.580 15.353 17.873 1.00 90.19 165 VAL A N 1
ATOM 1352 C CA . VAL A 1 165 ? -7.422 16.577 17.089 1.00 90.19 165 VAL A CA 1
ATOM 1353 C C . VAL A 1 165 ? -7.471 17.753 18.048 1.00 90.19 165 VAL A C 1
ATOM 1355 O O . VAL A 1 165 ? -8.386 17.849 18.866 1.00 90.19 165 VAL A O 1
ATOM 1358 N N . LYS A 1 166 ? -6.464 18.616 17.968 1.00 88.19 166 LYS A N 1
ATOM 1359 C CA . LYS A 1 166 ? -6.376 19.867 18.711 1.00 88.19 166 LYS A CA 1
ATOM 1360 C C . LYS A 1 166 ? -6.570 21.023 17.737 1.00 88.19 166 LYS A C 1
ATOM 1362 O O . LYS A 1 166 ? -5.899 21.078 16.712 1.00 88.19 166 LYS A O 1
ATOM 1367 N N . ASP A 1 167 ? -7.478 21.933 18.061 1.00 85.38 167 ASP A N 1
ATOM 1368 C CA . ASP A 1 167 ? -7.671 23.165 17.296 1.00 85.38 167 ASP A CA 1
ATOM 1369 C C . ASP A 1 167 ? -6.476 24.111 17.500 1.00 85.38 167 ASP A C 1
ATOM 1371 O O . ASP A 1 167 ? -6.012 24.306 18.630 1.00 85.38 167 ASP A O 1
ATOM 1375 N N . LEU A 1 168 ? -5.963 24.675 16.406 1.00 80.75 168 LEU A N 1
ATOM 1376 C CA . LEU A 1 168 ? -4.889 25.666 16.427 1.00 80.75 168 LEU A CA 1
ATOM 1377 C C . LEU A 1 168 ? -5.416 27.108 16.382 1.00 80.75 168 LEU A C 1
ATOM 1379 O O . LEU A 1 168 ? -4.610 28.035 16.406 1.00 80.75 168 LEU A O 1
ATOM 1383 N N . ASN A 1 169 ? -6.736 27.331 16.349 1.00 74.94 169 ASN A N 1
ATOM 1384 C CA . ASN A 1 169 ? -7.381 28.651 16.352 1.00 74.94 169 ASN A CA 1
ATOM 1385 C C . ASN A 1 169 ? -6.825 29.601 15.271 1.00 74.94 169 ASN A C 1
ATOM 1387 O O . ASN A 1 169 ? -6.596 30.786 15.520 1.00 74.94 169 ASN A O 1
ATOM 1391 N N . GLY A 1 170 ? -6.536 29.080 14.075 1.00 66.12 170 GLY A N 1
ATOM 1392 C CA . GLY A 1 170 ? -5.966 29.866 12.973 1.00 66.12 170 GLY A CA 1
ATOM 1393 C C . GLY A 1 170 ? -4.476 30.206 13.120 1.00 66.12 170 GLY A C 1
ATOM 1394 O O . GLY A 1 170 ? -3.930 30.934 12.289 1.00 66.12 170 GLY A O 1
ATOM 1395 N N . VAL A 1 171 ? -3.785 29.666 14.131 1.00 62.75 171 VAL A N 1
ATOM 1396 C CA . VAL A 1 171 ? -2.320 29.712 14.228 1.00 62.75 171 VAL A CA 1
ATOM 1397 C C . VAL A 1 171 ? -1.738 28.669 13.272 1.00 62.75 171 VAL A C 1
ATOM 1399 O O . VAL A 1 171 ? -1.310 27.590 13.673 1.00 62.75 171 VAL A O 1
ATOM 1402 N N . SER A 1 172 ? -1.725 28.988 11.977 1.00 61.16 172 SER A N 1
ATOM 1403 C CA . SER A 1 172 ? -0.838 28.299 11.037 1.00 61.16 172 SER A CA 1
ATOM 1404 C C . SER A 1 172 ? 0.609 28.580 11.454 1.00 61.16 172 SER A C 1
ATOM 1406 O O . SER A 1 172 ? 0.909 29.670 11.963 1.00 61.16 172 SER A O 1
ATOM 1408 N N . LYS A 1 173 ? 1.520 27.612 11.276 1.00 60.16 173 LYS A N 1
ATOM 1409 C CA . LYS A 1 173 ? 2.962 27.859 11.416 1.00 60.16 173 LYS A CA 1
ATOM 1410 C C . LYS A 1 173 ? 3.332 28.957 10.418 1.00 60.16 173 LYS A C 1
ATOM 1412 O O . LYS A 1 173 ? 3.522 28.694 9.235 1.00 60.16 173 LYS A O 1
ATOM 1417 N N . LYS A 1 174 ? 3.353 30.206 10.896 1.00 51.59 174 LYS A N 1
ATOM 1418 C CA . LYS A 1 174 ? 3.595 31.396 10.079 1.00 51.59 174 LYS A CA 1
ATOM 1419 C C . LYS A 1 174 ? 4.852 31.164 9.238 1.00 51.59 174 LYS A C 1
ATOM 1421 O O . LYS A 1 174 ? 5.931 31.020 9.805 1.00 51.59 174 LYS A O 1
ATOM 1426 N N . ASN A 1 175 ? 4.675 31.190 7.916 1.00 58.41 175 ASN A N 1
ATOM 1427 C CA . ASN A 1 175 ? 5.694 31.178 6.856 1.00 58.41 175 ASN A CA 1
ATOM 1428 C C . ASN A 1 175 ? 6.087 29.827 6.225 1.00 58.41 175 ASN A C 1
ATOM 1430 O O . ASN A 1 175 ? 6.987 29.831 5.390 1.00 58.41 175 ASN A O 1
ATOM 1434 N N . GLU A 1 176 ? 5.408 28.712 6.508 1.00 63.44 176 GLU A N 1
ATOM 1435 C CA . GLU A 1 176 ? 5.590 27.473 5.727 1.00 63.44 176 GLU A CA 1
ATOM 1436 C C . GLU A 1 176 ? 4.297 27.081 5.007 1.00 63.44 176 GLU A C 1
ATOM 1438 O O . GLU A 1 176 ? 3.318 26.691 5.643 1.00 63.44 176 GLU A O 1
ATOM 1443 N N . LEU A 1 177 ? 4.307 27.157 3.669 1.00 70.31 177 LEU A N 1
ATOM 1444 C CA . LEU A 1 177 ? 3.272 26.542 2.836 1.00 70.31 177 LEU A CA 1
ATOM 1445 C C . LEU A 1 177 ? 3.274 25.039 3.119 1.00 70.31 177 LEU A C 1
ATOM 1447 O O . LEU A 1 177 ? 4.215 24.330 2.760 1.00 70.31 177 LEU A O 1
ATOM 1451 N N . SER A 1 178 ? 2.244 24.559 3.805 1.00 72.69 178 SER A N 1
ATOM 1452 C CA . SER A 1 178 ? 2.098 23.143 4.099 1.00 72.69 178 SER A CA 1
ATOM 1453 C C . SER A 1 178 ? 0.631 22.801 4.295 1.00 72.69 178 SER A C 1
ATOM 1455 O O . SER A 1 178 ? -0.069 23.463 5.057 1.00 72.69 178 SER A O 1
ATOM 1457 N N . PHE A 1 179 ? 0.205 21.688 3.697 1.00 68.50 179 PHE A N 1
ATOM 1458 C CA . PHE A 1 179 ? -1.119 21.104 3.912 1.00 68.50 179 PHE A CA 1
ATOM 1459 C C . PHE A 1 179 ? -1.483 21.020 5.404 1.00 68.50 179 PHE A C 1
ATOM 1461 O O . PHE A 1 179 ? -2.597 21.326 5.808 1.00 68.50 179 PHE A O 1
ATOM 1468 N N . VAL A 1 180 ? -0.516 20.649 6.253 1.00 67.31 180 VAL A N 1
ATOM 1469 C CA . VAL A 1 180 ? -0.712 20.540 7.708 1.00 67.31 180 VAL A CA 1
ATOM 1470 C C . VAL A 1 180 ? -0.977 21.907 8.352 1.00 67.31 180 VAL A C 1
ATOM 1472 O O . VAL A 1 180 ? -1.786 21.996 9.270 1.00 67.31 180 VAL A O 1
ATOM 1475 N N . GLY A 1 181 ? -0.324 22.970 7.878 1.00 68.50 181 GLY A N 1
ATOM 1476 C CA . GLY A 1 181 ? -0.583 24.337 8.331 1.00 68.50 181 GLY A CA 1
ATOM 1477 C C . GLY A 1 181 ? -1.962 24.854 7.915 1.00 68.50 181 GLY A C 1
ATOM 1478 O O . GLY A 1 181 ? -2.580 25.600 8.675 1.00 68.50 181 GLY A O 1
ATOM 1479 N N . ASP A 1 182 ? -2.466 24.409 6.762 1.00 76.19 182 ASP A N 1
ATOM 1480 C CA . ASP A 1 182 ? -3.753 24.844 6.204 1.00 76.19 182 ASP A CA 1
ATOM 1481 C C . ASP A 1 182 ? -4.958 24.128 6.838 1.00 76.19 182 ASP A C 1
ATOM 1483 O O . ASP A 1 182 ? -6.074 24.644 6.817 1.00 76.19 182 ASP A O 1
ATOM 1487 N N . GLN A 1 183 ? -4.743 22.973 7.479 1.00 77.31 183 GLN A N 1
ATOM 1488 C CA . GLN A 1 183 ? -5.792 22.234 8.197 1.00 77.31 183 GLN A CA 1
ATOM 1489 C C . GLN A 1 183 ? -6.315 22.948 9.452 1.00 77.31 183 GLN A C 1
ATOM 1491 O O . GLN A 1 183 ? -7.336 22.530 10.001 1.00 77.31 183 GLN A O 1
ATOM 1496 N N . GLY A 1 184 ? -5.599 23.959 9.962 1.00 78.12 184 GLY A N 1
ATOM 1497 C CA . GLY A 1 184 ? -5.966 24.690 11.182 1.00 78.12 184 GLY A CA 1
ATOM 1498 C C . GLY A 1 184 ? -6.029 23.826 12.450 1.00 78.12 184 GLY A C 1
ATOM 1499 O O . GLY A 1 184 ? -6.518 24.279 13.482 1.00 78.12 184 GLY A O 1
ATOM 1500 N N . THR A 1 185 ? -5.547 22.585 12.387 1.00 84.38 185 THR A N 1
ATOM 1501 C CA . THR A 1 185 ? -5.646 21.588 13.455 1.00 84.38 185 THR A CA 1
ATOM 1502 C C . THR A 1 185 ? -4.365 20.762 13.550 1.00 84.38 185 THR A C 1
ATOM 1504 O O . THR A 1 185 ? -3.606 20.637 12.592 1.00 84.38 185 THR A O 1
ATOM 1507 N N . GLU A 1 186 ? -4.116 20.185 14.723 1.00 84.94 186 GLU A N 1
ATOM 1508 C CA . GLU A 1 186 ? -2.964 19.332 15.002 1.00 84.94 186 GLU A CA 1
ATOM 1509 C C . GLU A 1 186 ? -3.421 17.947 15.472 1.00 84.94 186 GLU A C 1
ATOM 1511 O O . GLU A 1 186 ? -4.250 17.811 16.376 1.00 84.94 186 GLU A O 1
ATOM 1516 N N . GLY A 1 187 ? -2.852 16.900 14.871 1.00 85.25 187 GLY A N 1
ATOM 1517 C CA . GLY A 1 187 ? -3.035 15.526 15.325 1.00 85.25 187 GLY A CA 1
ATOM 1518 C C . GLY A 1 187 ? -2.143 15.222 16.527 1.00 85.25 187 GLY A C 1
ATOM 1519 O O . GLY A 1 187 ? -0.923 15.194 16.398 1.00 85.25 187 GLY A O 1
ATOM 1520 N N . VAL A 1 188 ? -2.745 14.921 17.674 1.00 89.69 188 VAL A N 1
ATOM 1521 C CA . VAL A 1 188 ? -2.047 14.610 18.926 1.00 89.69 188 VAL A CA 1
ATOM 1522 C C . VAL A 1 188 ? -2.244 13.136 19.278 1.00 89.69 188 VAL A C 1
ATOM 1524 O O . VAL A 1 188 ? -3.340 12.583 19.146 1.00 89.69 188 VAL A O 1
ATOM 1527 N N . VAL A 1 189 ? -1.169 12.478 19.708 1.00 91.06 189 VAL A N 1
ATOM 1528 C CA . VAL A 1 189 ? -1.236 11.124 20.270 1.00 91.06 189 VAL A CA 1
ATOM 1529 C C . VAL A 1 189 ? -1.653 11.239 21.731 1.00 91.06 189 VAL A C 1
ATOM 1531 O O . VAL A 1 189 ? -1.026 11.974 22.490 1.00 91.06 189 VAL A O 1
ATOM 1534 N N . ASP A 1 190 ? -2.718 10.540 22.118 1.00 91.88 190 ASP A N 1
ATOM 1535 C CA . ASP A 1 190 ? -3.120 10.465 23.521 1.00 91.88 190 ASP A CA 1
ATOM 1536 C C . ASP A 1 190 ? -2.041 9.698 24.310 1.00 91.88 190 ASP A C 1
ATOM 1538 O O . ASP A 1 190 ? -1.747 8.557 23.945 1.00 91.88 190 ASP A O 1
ATOM 1542 N N . PRO A 1 191 ? -1.438 10.275 25.367 1.00 91.19 191 PRO A N 1
ATOM 1543 C CA . PRO A 1 191 ? -0.377 9.608 26.125 1.00 91.19 191 PRO A CA 1
ATOM 1544 C C . PRO A 1 191 ? -0.811 8.299 26.794 1.00 91.19 191 PRO A C 1
ATOM 1546 O O . PRO A 1 191 ? 0.044 7.510 27.187 1.00 91.19 191 PRO A O 1
ATOM 1549 N N . SER A 1 192 ? -2.121 8.070 26.950 1.00 92.88 192 SER A N 1
ATOM 1550 C CA . SER A 1 192 ? -2.659 6.816 27.486 1.00 92.88 192 SER A CA 1
ATOM 1551 C C . SER A 1 192 ? -2.691 5.674 26.467 1.00 92.88 192 SER A C 1
ATOM 1553 O O . SER A 1 192 ? -2.885 4.522 26.855 1.00 92.88 192 SER A O 1
ATOM 1555 N N . TRP A 1 193 ? -2.518 5.960 25.172 1.00 93.19 193 TRP A N 1
ATOM 1556 C CA . TRP A 1 193 ? -2.538 4.934 24.135 1.00 93.19 193 TRP A CA 1
ATOM 1557 C C . TRP A 1 193 ? -1.185 4.225 24.035 1.00 93.19 193 TRP A C 1
ATOM 1559 O O . TRP A 1 193 ? -0.167 4.890 23.819 1.00 93.19 193 TRP A O 1
ATOM 1569 N N . PRO A 1 194 ? -1.151 2.882 24.126 1.00 90.81 194 PRO A N 1
ATOM 1570 C CA . PRO A 1 194 ? 0.078 2.130 23.922 1.00 90.81 194 PRO A CA 1
ATOM 1571 C C . PRO A 1 194 ? 0.646 2.361 22.519 1.00 90.81 194 PRO A C 1
ATOM 1573 O O . PRO A 1 194 ? -0.103 2.459 21.546 1.00 90.81 194 PRO A O 1
ATOM 1576 N N . ILE A 1 195 ? 1.972 2.403 22.407 1.00 89.31 195 ILE A N 1
ATOM 1577 C CA . ILE A 1 195 ? 2.694 2.506 21.134 1.00 89.31 195 ILE A CA 1
ATOM 1578 C C . ILE A 1 195 ? 3.328 1.154 20.817 1.00 89.31 195 ILE A C 1
ATOM 1580 O O . ILE A 1 195 ? 3.961 0.565 21.688 1.00 89.31 195 ILE A O 1
ATOM 1584 N N . CYS A 1 196 ? 3.207 0.686 19.573 1.00 85.00 196 CYS A N 1
ATOM 1585 C CA . CYS A 1 196 ? 3.861 -0.544 19.122 1.00 85.00 196 CYS A CA 1
ATOM 1586 C C . CYS A 1 196 ? 4.982 -0.251 18.117 1.00 85.00 196 CYS A C 1
ATOM 1588 O O . CYS A 1 196 ? 4.751 0.251 17.014 1.00 85.00 196 CYS A O 1
ATOM 1590 N N . GLY A 1 197 ? 6.221 -0.551 18.521 1.00 82.06 197 GLY A N 1
ATOM 1591 C CA . GLY A 1 197 ? 7.429 -0.459 17.701 1.00 82.06 197 GLY A CA 1
ATOM 1592 C C . GLY A 1 197 ? 7.869 0.971 17.377 1.00 82.06 197 GLY A C 1
ATOM 1593 O O . GLY A 1 197 ? 8.875 1.448 17.893 1.00 82.06 197 GLY A O 1
ATOM 1594 N N . VAL A 1 198 ? 7.135 1.664 16.507 1.00 81.50 198 VAL A N 1
ATOM 1595 C CA . VAL A 1 198 ? 7.481 3.002 16.003 1.00 81.50 198 VAL A CA 1
ATOM 1596 C C . VAL A 1 198 ? 6.597 4.079 16.626 1.00 81.50 198 VAL A C 1
ATOM 1598 O O . VAL A 1 198 ? 5.396 3.895 16.789 1.00 81.50 198 VAL A O 1
ATOM 1601 N N . HIS A 1 199 ? 7.182 5.243 16.925 1.00 84.38 199 HIS A N 1
ATOM 1602 C CA . HIS A 1 199 ? 6.555 6.311 17.722 1.00 84.38 199 HIS A CA 1
ATOM 1603 C C . HIS A 1 199 ? 5.198 6.820 17.200 1.00 84.38 199 HIS A C 1
ATOM 1605 O O . HIS A 1 199 ? 4.409 7.373 17.960 1.00 84.38 199 HIS A O 1
ATOM 1611 N N . TRP A 1 200 ? 4.909 6.659 15.907 1.00 84.19 200 TRP A N 1
ATOM 1612 C CA . TRP A 1 200 ? 3.638 7.080 15.324 1.00 84.19 200 TRP A CA 1
ATOM 1613 C C . TRP A 1 200 ? 2.531 6.015 15.448 1.00 84.19 200 TRP A C 1
ATOM 1615 O O . TRP A 1 200 ? 1.360 6.329 15.230 1.00 84.19 200 TRP A O 1
ATOM 1625 N N . LEU A 1 201 ? 2.839 4.763 15.774 1.00 87.75 201 LEU A N 1
ATOM 1626 C CA . LEU A 1 201 ? 1.876 3.666 15.697 1.00 87.75 201 LEU A CA 1
ATOM 1627 C C . LEU A 1 201 ? 1.244 3.373 17.066 1.00 87.75 201 LEU A C 1
ATOM 1629 O O . LEU A 1 201 ? 1.635 2.446 17.774 1.00 87.75 201 LEU A O 1
ATOM 1633 N N . ALA A 1 202 ? 0.251 4.188 17.431 1.00 91.81 202 ALA A N 1
ATOM 1634 C CA . ALA A 1 202 ? -0.554 3.977 18.633 1.00 91.81 202 ALA A CA 1
ATOM 1635 C C . ALA A 1 202 ? -1.644 2.917 18.412 1.00 91.81 202 ALA A C 1
ATOM 1637 O O . ALA A 1 202 ? -2.303 2.917 17.367 1.00 91.81 202 ALA A O 1
ATOM 1638 N N . ILE A 1 203 ? -1.871 2.064 19.409 1.00 92.69 203 ILE A N 1
ATOM 1639 C CA . ILE A 1 203 ? -2.874 0.996 19.405 1.00 92.69 203 ILE A CA 1
ATOM 1640 C C . ILE A 1 203 ? -4.243 1.586 19.758 1.00 92.69 203 ILE A C 1
ATOM 1642 O O . ILE A 1 203 ? -4.471 1.983 20.898 1.00 92.69 203 ILE A O 1
ATOM 1646 N N . VAL A 1 204 ? -5.155 1.658 18.778 1.00 94.31 204 VAL A N 1
ATOM 1647 C CA . VAL A 1 204 ? -6.498 2.249 18.970 1.00 94.31 204 VAL A CA 1
ATOM 1648 C C . VAL A 1 204 ? -7.618 1.446 18.267 1.00 94.31 204 VAL A C 1
ATOM 1650 O O . VAL A 1 204 ? -8.252 1.956 17.342 1.00 94.31 204 VAL A O 1
ATOM 1653 N N . PRO A 1 205 ? -7.907 0.190 18.661 1.00 93.94 205 PRO A N 1
ATOM 1654 C CA . PRO A 1 205 ? -8.929 -0.641 18.008 1.00 93.94 205 PRO A CA 1
ATOM 1655 C C . PRO A 1 205 ? -10.325 0.001 17.935 1.00 93.94 205 PRO A C 1
ATOM 1657 O O . PRO A 1 205 ? -10.998 -0.065 16.905 1.00 93.94 205 PRO A O 1
ATOM 1660 N N . ASP A 1 206 ? -10.763 0.691 18.992 1.00 93.88 206 ASP A N 1
ATOM 1661 C CA . ASP A 1 206 ? -12.072 1.356 19.031 1.00 93.88 206 ASP A CA 1
ATOM 1662 C C . ASP A 1 206 ? -12.161 2.541 18.049 1.00 93.88 206 ASP A C 1
ATOM 1664 O O . ASP A 1 206 ? -13.248 2.896 17.578 1.00 93.88 206 ASP A O 1
ATOM 1668 N N . GLY A 1 207 ? -11.015 3.136 17.707 1.00 93.75 207 GLY A N 1
ATOM 1669 C CA . GLY A 1 207 ? -10.880 4.146 16.664 1.00 93.75 207 GLY A CA 1
ATOM 1670 C C . GLY A 1 207 ? -11.236 3.596 15.285 1.00 93.75 207 GLY A C 1
ATOM 1671 O O . GLY A 1 207 ? -11.947 4.266 14.533 1.00 93.75 207 GLY A O 1
ATOM 1672 N N . LEU A 1 208 ? -10.832 2.355 14.979 1.00 93.94 208 LEU A N 1
ATOM 1673 C CA . LEU A 1 208 ? -11.224 1.677 13.740 1.00 93.94 208 LEU A CA 1
ATOM 1674 C C . LEU A 1 208 ? -12.742 1.508 13.666 1.00 93.94 208 LEU A C 1
ATOM 1676 O O . LEU A 1 208 ? -13.341 1.861 12.653 1.00 93.94 208 LEU A O 1
ATOM 1680 N N . ARG A 1 209 ? -13.389 1.046 14.743 1.00 93.31 209 ARG A N 1
ATOM 1681 C CA . ARG A 1 209 ? -14.855 0.901 14.765 1.00 93.31 209 ARG A CA 1
ATOM 1682 C C . ARG A 1 209 ? -15.569 2.230 14.525 1.00 93.31 209 ARG A C 1
ATOM 1684 O O . ARG A 1 209 ? -16.511 2.287 13.736 1.00 93.31 209 ARG A O 1
ATOM 1691 N N . LYS A 1 210 ? -15.129 3.302 15.190 1.00 93.62 210 LYS A N 1
ATOM 1692 C CA . LYS A 1 210 ? -15.701 4.648 15.011 1.00 93.62 210 LYS A CA 1
ATOM 1693 C C . LYS A 1 210 ? -15.552 5.132 13.569 1.00 93.62 210 LYS A C 1
ATOM 1695 O O . LYS A 1 210 ? -16.511 5.657 13.009 1.00 93.62 210 LYS A O 1
ATOM 1700 N N . LEU A 1 211 ? -14.385 4.913 12.961 1.00 92.38 211 LEU A N 1
ATOM 1701 C CA . LEU A 1 211 ? -14.134 5.270 11.567 1.00 92.38 211 LEU A CA 1
ATOM 1702 C C . LEU A 1 211 ? -15.005 4.458 10.602 1.00 92.38 211 LEU A C 1
ATOM 1704 O O . LEU A 1 211 ? -15.603 5.035 9.700 1.00 92.38 211 LEU A O 1
ATOM 1708 N N . LEU A 1 212 ? -15.118 3.144 10.808 1.00 90.88 212 LEU A N 1
ATOM 1709 C CA . LEU A 1 212 ? -15.979 2.277 10.000 1.00 90.88 212 LEU A CA 1
ATOM 1710 C C . LEU A 1 212 ? -17.432 2.747 10.038 1.00 90.88 212 LEU A C 1
ATOM 1712 O O . LEU A 1 212 ? -18.049 2.900 8.987 1.00 90.88 212 LEU A O 1
ATOM 1716 N N . LYS A 1 213 ? -17.946 3.054 11.234 1.00 91.38 213 LYS A N 1
ATOM 1717 C CA . LYS A 1 213 ? -19.290 3.609 11.392 1.00 91.38 213 LYS A CA 1
ATOM 1718 C C . LYS A 1 213 ? -19.449 4.932 10.642 1.00 91.38 213 LYS A C 1
ATOM 1720 O O . LYS A 1 213 ? -20.405 5.091 9.896 1.00 91.38 213 LYS A O 1
ATOM 1725 N N . TYR A 1 214 ? -18.502 5.856 10.796 1.00 90.38 214 TYR A N 1
ATOM 1726 C CA . TYR A 1 214 ? -18.543 7.138 10.094 1.00 90.38 214 TYR A CA 1
ATOM 1727 C C . TYR A 1 214 ? -18.541 6.969 8.568 1.00 90.38 214 TYR A C 1
ATOM 1729 O O . TYR A 1 214 ? -19.321 7.629 7.885 1.00 90.38 214 TYR A O 1
ATOM 1737 N N . ILE A 1 215 ? -17.713 6.064 8.033 1.00 87.00 215 ILE A N 1
ATOM 1738 C CA . ILE A 1 215 ? -17.663 5.779 6.593 1.00 87.00 215 ILE A CA 1
ATOM 1739 C C . ILE A 1 215 ? -19.013 5.266 6.089 1.00 87.00 215 ILE A C 1
ATOM 1741 O O . ILE A 1 215 ? -19.493 5.727 5.054 1.00 87.00 215 ILE A O 1
ATOM 1745 N N . GLN A 1 216 ? -19.627 4.354 6.838 1.00 85.06 216 GLN A N 1
ATOM 1746 C CA . GLN A 1 216 ? -20.918 3.768 6.489 1.00 85.06 216 GLN A CA 1
ATOM 1747 C C . GLN A 1 216 ? -22.051 4.789 6.541 1.00 85.06 216 GLN A C 1
ATOM 1749 O O . GLN A 1 216 ? -22.863 4.866 5.624 1.00 85.06 216 GLN A O 1
ATOM 1754 N N . ASP A 1 217 ? -22.071 5.601 7.596 1.00 88.75 217 ASP A N 1
ATOM 1755 C CA . ASP A 1 217 ? -23.105 6.610 7.804 1.00 88.75 217 ASP A CA 1
ATOM 1756 C C . ASP A 1 217 ? -22.977 7.782 6.805 1.00 88.75 217 ASP A C 1
ATOM 1758 O O . ASP A 1 217 ? -23.973 8.437 6.506 1.00 88.75 217 ASP A O 1
ATOM 1762 N N . THR A 1 218 ? -21.769 8.060 6.290 1.00 87.06 218 THR A N 1
ATOM 1763 C CA . THR A 1 218 ? -21.480 9.283 5.511 1.00 87.06 218 THR A CA 1
ATOM 1764 C C . THR A 1 218 ? -21.276 9.040 4.019 1.00 87.06 218 THR A C 1
ATOM 1766 O O . THR A 1 218 ? -21.744 9.835 3.207 1.00 87.06 218 THR A O 1
ATOM 1769 N N . TYR A 1 219 ? -20.541 7.991 3.638 1.00 79.62 219 TYR A N 1
ATOM 1770 C CA . TYR A 1 219 ? -20.016 7.867 2.273 1.00 79.62 219 TYR A CA 1
ATOM 1771 C C . TYR A 1 219 ? -20.594 6.701 1.491 1.00 79.62 219 TYR A C 1
ATOM 1773 O O . TYR A 1 219 ? -20.744 6.811 0.275 1.00 79.62 219 TYR A O 1
ATOM 1781 N N . THR A 1 220 ? -20.844 5.556 2.130 1.00 78.19 220 THR A N 1
ATOM 1782 C CA . THR A 1 220 ? -21.168 4.355 1.361 1.00 78.19 220 THR A CA 1
ATOM 1783 C C . THR A 1 220 ? -21.852 3.263 2.167 1.00 78.19 220 THR A C 1
ATOM 1785 O O . THR A 1 220 ? -21.504 3.005 3.312 1.00 78.19 220 THR A O 1
ATOM 1788 N N . SER A 1 221 ? -22.770 2.549 1.523 1.00 82.56 221 SER A N 1
ATOM 1789 C CA . SER A 1 221 ? -23.290 1.262 1.995 1.00 82.56 221 SER A CA 1
ATOM 1790 C C . SER A 1 221 ? -22.554 0.065 1.379 1.00 82.56 221 SER A C 1
ATOM 1792 O O . SER A 1 221 ? -22.950 -1.080 1.602 1.00 82.56 221 SER A O 1
ATOM 1794 N N . LEU A 1 222 ? -21.505 0.309 0.583 1.00 82.81 222 LEU A N 1
ATOM 1795 C CA . LEU A 1 222 ? -20.725 -0.746 -0.051 1.00 82.81 222 LEU A CA 1
ATOM 1796 C C . LEU A 1 222 ? -19.992 -1.603 0.989 1.00 82.81 222 LEU A C 1
ATOM 1798 O O . LEU A 1 222 ? -19.632 -1.114 2.065 1.00 82.81 222 LEU A O 1
ATOM 1802 N N . PRO A 1 223 ? -19.692 -2.868 0.653 1.00 83.81 223 PRO A N 1
ATOM 1803 C CA . PRO A 1 223 ? -18.874 -3.705 1.510 1.00 83.81 223 PRO A CA 1
ATOM 1804 C C . PRO A 1 223 ? -17.486 -3.101 1.751 1.00 83.81 223 PRO A C 1
ATOM 1806 O O . PRO A 1 223 ? -16.861 -2.570 0.829 1.00 83.81 223 PRO A O 1
ATOM 1809 N N . ILE A 1 224 ? -16.990 -3.217 2.985 1.00 87.38 224 ILE A N 1
ATOM 1810 C CA . ILE A 1 224 ? -15.681 -2.689 3.382 1.00 87.38 224 ILE A CA 1
ATOM 1811 C C . ILE A 1 224 ? -14.681 -3.832 3.553 1.00 87.38 224 ILE A C 1
ATOM 1813 O O . ILE A 1 224 ? -14.960 -4.822 4.233 1.00 87.38 224 ILE A O 1
ATOM 1817 N N . TYR A 1 225 ? -13.487 -3.660 2.992 1.00 88.25 225 TYR A N 1
ATOM 1818 C CA . TYR A 1 225 ? -12.321 -4.492 3.267 1.00 88.25 225 TYR A CA 1
ATOM 1819 C C . TYR A 1 225 ? -11.285 -3.690 4.050 1.00 88.25 225 TYR A C 1
ATOM 1821 O O . TYR A 1 225 ? -10.865 -2.619 3.610 1.00 88.25 225 TYR A O 1
ATOM 1829 N N . ILE A 1 226 ? -10.813 -4.231 5.173 1.00 90.44 226 ILE A N 1
ATOM 1830 C CA . ILE A 1 226 ? -9.587 -3.735 5.806 1.00 90.44 226 ILE A CA 1
ATOM 1831 C C . ILE A 1 226 ? -8.415 -4.325 5.037 1.00 90.44 226 ILE A C 1
ATOM 1833 O O . ILE A 1 226 ? -8.101 -5.501 5.193 1.00 90.44 226 ILE A O 1
ATOM 1837 N N . THR A 1 227 ? -7.794 -3.536 4.168 1.00 87.19 227 THR A N 1
ATOM 1838 C CA . THR A 1 227 ? -6.767 -4.009 3.232 1.00 87.19 227 THR A CA 1
ATOM 1839 C C . THR A 1 227 ? -5.359 -3.974 3.811 1.00 87.19 227 THR A C 1
ATOM 1841 O O . THR A 1 227 ? -4.488 -4.682 3.301 1.00 87.19 227 THR A O 1
ATOM 1844 N N . GLU A 1 228 ? -5.138 -3.205 4.879 1.00 85.88 228 GLU A N 1
ATOM 1845 C CA . GLU A 1 228 ? -3.944 -3.243 5.728 1.00 85.88 228 GLU A CA 1
ATOM 1846 C C . GLU A 1 228 ? -4.313 -2.868 7.163 1.00 85.88 228 GLU A C 1
ATOM 1848 O O . GLU A 1 228 ? -4.935 -1.830 7.396 1.00 85.88 228 GLU A O 1
ATOM 1853 N N . ASN A 1 229 ? -3.853 -3.674 8.114 1.00 89.69 229 ASN A N 1
ATOM 1854 C CA . ASN A 1 229 ? -3.725 -3.314 9.519 1.00 89.69 229 ASN A CA 1
ATOM 1855 C C . ASN A 1 229 ? -2.570 -4.111 10.124 1.00 89.69 229 ASN A C 1
ATOM 1857 O O . ASN A 1 229 ? -2.407 -5.285 9.800 1.00 89.69 229 ASN A O 1
ATOM 1861 N N . GLY A 1 230 ? -1.729 -3.488 10.940 1.00 87.19 230 GLY A N 1
ATOM 1862 C CA . GLY A 1 230 ? -0.519 -4.148 11.412 1.00 87.19 230 GLY A CA 1
ATOM 1863 C C . GLY A 1 230 ? -0.007 -3.593 12.724 1.00 87.19 230 GLY A C 1
ATOM 1864 O O . GLY A 1 230 ? -0.278 -2.447 13.078 1.00 87.19 230 GLY A O 1
ATOM 1865 N N . PHE A 1 231 ? 0.761 -4.440 13.395 1.00 86.44 231 PHE A N 1
ATOM 1866 C CA . PHE A 1 231 ? 1.476 -4.163 14.629 1.00 86.44 231 PHE A CA 1
ATOM 1867 C C . PHE A 1 231 ? 2.974 -4.155 14.325 1.00 86.44 231 PHE A C 1
ATOM 1869 O O . PHE A 1 231 ? 3.464 -5.058 13.644 1.00 86.44 231 PHE A O 1
ATOM 1876 N N . SER A 1 232 ? 3.699 -3.145 14.803 1.00 83.44 232 SER A N 1
ATOM 1877 C CA . SER A 1 232 ? 5.153 -3.083 14.641 1.00 83.44 232 SER A CA 1
ATOM 1878 C C . SER A 1 232 ? 5.840 -3.519 15.926 1.00 83.44 232 SER A C 1
ATOM 1880 O O . SER A 1 232 ? 5.460 -3.093 17.010 1.00 83.44 232 SER A O 1
ATOM 1882 N N . GLN A 1 233 ? 6.906 -4.298 15.784 1.00 75.44 233 GLN A N 1
ATOM 1883 C CA . GLN A 1 233 ? 7.768 -4.735 16.878 1.00 75.44 233 GLN A CA 1
ATOM 1884 C C . GLN A 1 233 ? 9.178 -4.163 16.687 1.00 75.44 233 GLN A C 1
ATOM 1886 O O . GLN A 1 233 ? 9.680 -4.105 15.564 1.00 75.44 233 GLN A O 1
ATOM 1891 N N . MET A 1 234 ? 9.811 -3.751 17.786 1.00 67.12 234 MET A N 1
ATOM 1892 C CA . MET A 1 234 ? 11.212 -3.322 17.834 1.00 67.12 234 MET A CA 1
ATOM 1893 C C . MET A 1 234 ? 11.922 -4.118 18.937 1.00 67.12 234 MET A C 1
ATOM 1895 O O . MET A 1 234 ? 12.026 -3.653 20.064 1.00 67.12 234 MET A O 1
ATOM 1899 N N . GLY A 1 235 ? 12.386 -5.336 18.635 1.00 60.62 235 GLY A N 1
ATOM 1900 C CA . GLY A 1 235 ? 13.043 -6.185 19.636 1.00 60.62 235 GLY A CA 1
ATOM 1901 C C . GLY A 1 235 ? 13.066 -7.682 19.294 1.00 60.62 235 GLY A C 1
ATOM 1902 O O . GLY A 1 235 ? 12.685 -8.068 18.186 1.00 60.62 235 GLY A O 1
ATOM 1903 N N . PRO A 1 236 ? 13.540 -8.543 20.218 1.00 55.28 236 PRO A N 1
ATOM 1904 C CA . PRO A 1 236 ? 13.562 -9.995 20.039 1.00 55.28 236 PRO A CA 1
ATOM 1905 C C . PRO A 1 236 ? 12.145 -10.592 19.951 1.00 55.28 236 PRO A C 1
ATOM 1907 O O . PRO A 1 236 ? 11.305 -10.348 20.813 1.00 55.28 236 PRO A O 1
ATOM 1910 N N . VAL A 1 237 ? 11.920 -11.459 18.957 1.00 58.94 237 VAL A N 1
ATOM 1911 C CA . VAL A 1 237 ? 10.616 -12.044 18.560 1.00 58.94 237 VAL A CA 1
ATOM 1912 C C . VAL A 1 237 ? 9.808 -12.672 19.712 1.00 58.94 237 VAL A C 1
ATOM 1914 O O . VAL A 1 237 ? 8.586 -12.711 19.663 1.00 58.94 237 VAL A O 1
ATOM 1917 N N . GLN A 1 238 ? 10.467 -13.174 20.757 1.00 49.16 238 GLN A N 1
ATOM 1918 C CA . GLN A 1 238 ? 9.865 -14.083 21.742 1.00 49.16 238 GLN A CA 1
ATOM 1919 C C . GLN A 1 238 ? 9.009 -13.396 22.821 1.00 49.16 238 GLN A C 1
ATOM 1921 O O . GLN A 1 238 ? 8.109 -14.037 23.354 1.00 49.16 238 GLN A O 1
ATOM 1926 N N . ILE A 1 239 ? 9.270 -12.127 23.158 1.00 49.00 239 ILE A N 1
ATOM 1927 C CA . ILE A 1 239 ? 8.621 -11.452 24.302 1.00 49.00 239 ILE A CA 1
ATOM 1928 C C . ILE A 1 239 ? 7.281 -10.792 23.909 1.00 49.00 239 ILE A C 1
ATOM 1930 O O . ILE A 1 239 ? 6.409 -10.638 24.755 1.00 49.00 239 ILE A O 1
ATOM 1934 N N . GLU A 1 240 ? 7.055 -10.491 22.625 1.00 56.62 240 GLU A N 1
ATOM 1935 C CA . GLU A 1 240 ? 5.953 -9.607 22.183 1.00 56.62 240 GLU A CA 1
ATOM 1936 C C . GLU A 1 240 ? 4.882 -10.295 21.310 1.00 56.62 240 GLU A C 1
ATOM 1938 O O . GLU A 1 240 ? 3.963 -9.639 20.817 1.00 56.62 240 GLU A O 1
ATOM 1943 N N . VAL A 1 241 ? 4.933 -11.627 21.136 1.00 66.94 241 VAL A N 1
ATOM 1944 C CA . VAL A 1 241 ? 3.856 -12.370 20.439 1.00 66.94 241 VAL A CA 1
ATOM 1945 C C . VAL A 1 241 ? 2.513 -12.169 21.146 1.00 66.94 241 VAL A C 1
ATOM 1947 O O . VAL A 1 241 ? 1.480 -12.075 20.485 1.00 66.94 241 VAL A O 1
ATOM 1950 N N . ALA A 1 242 ? 2.524 -12.064 22.478 1.00 74.25 242 ALA A N 1
ATOM 1951 C CA . ALA A 1 242 ? 1.324 -11.818 23.270 1.00 74.25 242 ALA A CA 1
ATOM 1952 C C . ALA A 1 242 ? 0.689 -10.459 22.937 1.00 74.25 242 ALA A C 1
ATOM 1954 O O . ALA A 1 242 ? -0.507 -10.408 22.672 1.00 74.25 242 ALA A O 1
ATOM 1955 N N . ASP A 1 243 ? 1.477 -9.384 22.863 1.00 80.19 243 ASP A N 1
ATOM 1956 C CA . ASP A 1 243 ? 0.970 -8.038 22.563 1.00 80.19 243 ASP A CA 1
ATOM 1957 C C . ASP A 1 243 ? 0.442 -7.934 21.132 1.00 80.19 243 ASP A C 1
ATOM 1959 O O . ASP A 1 243 ? -0.634 -7.383 20.896 1.00 80.19 243 ASP A O 1
ATOM 1963 N N . CYS A 1 244 ? 1.152 -8.537 20.177 1.00 84.00 244 CYS A N 1
ATOM 1964 C CA . CYS A 1 244 ? 0.694 -8.637 18.796 1.00 84.00 244 CYS A CA 1
ATOM 1965 C C . CYS A 1 244 ? -0.613 -9.448 18.690 1.00 84.00 244 CYS A C 1
ATOM 1967 O O . CYS A 1 244 ? -1.546 -9.051 17.988 1.00 84.00 244 CYS A O 1
ATOM 1969 N N . SER A 1 245 ? -0.713 -10.561 19.423 1.00 85.81 245 SER A N 1
ATOM 1970 C CA . SER A 1 245 ? -1.925 -11.382 19.484 1.00 85.81 245 SER A CA 1
ATOM 1971 C C . SER A 1 245 ? -3.096 -10.618 20.104 1.00 85.81 245 SER A C 1
ATOM 1973 O O . SER A 1 245 ? -4.183 -10.628 19.529 1.00 85.81 245 SER A O 1
ATOM 1975 N N . HIS A 1 246 ? -2.891 -9.930 21.232 1.00 88.62 246 HIS A N 1
ATOM 1976 C CA . HIS A 1 246 ? -3.923 -9.107 21.869 1.00 88.62 246 HIS A CA 1
ATOM 1977 C C . HIS A 1 246 ? -4.382 -7.979 20.942 1.00 88.62 246 HIS A C 1
ATOM 1979 O O . HIS A 1 246 ? -5.580 -7.801 20.744 1.00 88.62 246 HIS A O 1
ATOM 1985 N N . PHE A 1 247 ? -3.448 -7.293 20.275 1.00 91.00 247 PHE A N 1
ATOM 1986 C CA . PHE A 1 247 ? -3.768 -6.275 19.275 1.00 91.00 247 PHE A CA 1
ATOM 1987 C C . PHE A 1 247 ? -4.713 -6.804 18.190 1.00 91.00 247 PHE A C 1
ATOM 1989 O O . PHE A 1 247 ? -5.723 -6.162 17.880 1.00 91.00 247 PHE A O 1
ATOM 1996 N N . TYR A 1 248 ? -4.405 -7.967 17.607 1.00 91.81 248 TYR A N 1
ATOM 1997 C CA . TYR A 1 248 ? -5.246 -8.546 16.563 1.00 91.81 248 TYR A CA 1
ATOM 1998 C C . TYR A 1 248 ? -6.584 -9.044 17.111 1.00 91.81 248 TYR A C 1
ATOM 2000 O O . TYR A 1 248 ? -7.599 -8.853 16.448 1.00 91.81 248 TYR A O 1
ATOM 2008 N N . GLN A 1 249 ? -6.617 -9.629 18.310 1.00 92.62 249 GLN A N 1
ATOM 2009 C CA . GLN A 1 249 ? -7.862 -10.053 18.960 1.00 92.62 249 GLN A CA 1
ATOM 2010 C C . GLN A 1 249 ? -8.801 -8.866 19.203 1.00 92.62 249 GLN A C 1
ATOM 2012 O O . GLN A 1 249 ? -9.946 -8.897 18.747 1.00 92.62 249 GLN A O 1
ATOM 2017 N N . ASP A 1 250 ? -8.304 -7.797 19.824 1.00 93.38 250 ASP A N 1
ATOM 2018 C CA . ASP A 1 250 ? -9.083 -6.591 20.116 1.00 93.38 250 ASP A CA 1
ATOM 2019 C C . ASP A 1 250 ? -9.561 -5.917 18.825 1.00 93.38 250 ASP A C 1
ATOM 2021 O O . ASP A 1 250 ? -10.729 -5.546 18.685 1.00 93.38 250 ASP A O 1
ATOM 2025 N N . THR A 1 251 ? -8.675 -5.806 17.831 1.00 93.88 251 THR A N 1
ATOM 2026 C CA . THR A 1 251 ? -9.017 -5.205 16.537 1.00 93.88 251 THR A CA 1
ATOM 2027 C C . THR A 1 251 ? -10.074 -6.019 15.802 1.00 93.88 251 THR A C 1
ATOM 2029 O O . THR A 1 251 ? -11.041 -5.448 15.298 1.00 93.88 251 THR A O 1
ATOM 2032 N N . LEU A 1 252 ? -9.945 -7.346 15.762 1.00 93.75 252 LEU A N 1
ATOM 2033 C CA . LEU A 1 252 ? -10.936 -8.220 15.135 1.00 93.75 252 LEU A CA 1
ATOM 2034 C C . LEU A 1 252 ? -12.276 -8.187 15.879 1.00 93.75 252 LEU A C 1
ATOM 2036 O O . LEU A 1 252 ? -13.324 -8.219 15.233 1.00 93.75 252 LEU A O 1
ATOM 2040 N N . GLN A 1 253 ? -12.268 -8.055 17.208 1.00 94.94 253 GLN A N 1
ATOM 2041 C CA . GLN A 1 253 ? -13.489 -7.881 17.992 1.00 94.94 253 GLN A CA 1
ATOM 2042 C C . GLN A 1 253 ? -14.204 -6.564 17.653 1.00 94.94 253 GLN A C 1
ATOM 2044 O O . GLN A 1 253 ? -15.432 -6.535 17.562 1.00 94.94 253 GLN A O 1
ATOM 2049 N N . GLU A 1 254 ? -13.464 -5.472 17.450 1.00 94.50 254 GLU A N 1
ATOM 2050 C CA . GLU A 1 254 ? -14.026 -4.184 17.029 1.00 94.50 254 GLU A CA 1
ATOM 2051 C C . GLU A 1 254 ? -14.529 -4.216 15.577 1.00 94.50 254 GLU A C 1
ATOM 2053 O O . GLU A 1 254 ? -15.614 -3.706 15.291 1.00 94.50 254 GLU A O 1
ATOM 2058 N N . VAL A 1 255 ? -13.791 -4.872 14.677 1.00 92.25 255 VAL A N 1
ATOM 2059 C CA . VAL A 1 255 ? -14.177 -5.089 13.272 1.00 92.25 255 VAL A CA 1
ATOM 2060 C C . VAL A 1 255 ? -15.449 -5.931 13.166 1.00 92.25 255 VAL A C 1
ATOM 2062 O O . VAL A 1 255 ? -16.341 -5.586 12.393 1.00 92.25 255 VAL A O 1
ATOM 2065 N N . GLY A 1 256 ? -15.583 -6.980 13.984 1.00 89.62 256 GLY A N 1
ATOM 2066 C CA . GLY A 1 256 ? -16.759 -7.856 14.015 1.00 89.62 256 GLY A CA 1
ATOM 2067 C C . GLY A 1 256 ? -18.057 -7.170 14.460 1.00 89.62 256 GLY A C 1
ATOM 2068 O O . GLY A 1 256 ? -19.132 -7.744 14.316 1.00 89.62 256 GLY A O 1
ATOM 2069 N N . LYS A 1 257 ? -17.981 -5.935 14.977 1.00 88.06 257 LYS A N 1
ATOM 2070 C CA . LYS A 1 257 ? -19.150 -5.109 15.328 1.00 88.06 257 LYS A CA 1
ATOM 2071 C C . LYS A 1 257 ? -19.674 -4.276 14.147 1.00 88.06 257 LYS A C 1
ATOM 2073 O O . LYS A 1 257 ? -20.684 -3.596 14.311 1.00 88.06 257 LYS A O 1
ATOM 2078 N N . GLY A 1 258 ? -18.993 -4.280 12.998 1.00 80.38 258 GLY A N 1
ATOM 2079 C CA . GLY A 1 258 ? -19.374 -3.541 11.790 1.00 80.38 258 GLY A CA 1
ATOM 2080 C C . GLY A 1 258 ? -19.523 -4.437 10.557 1.00 80.38 258 GLY A C 1
ATOM 2081 O O . GLY A 1 258 ? -19.297 -5.642 10.605 1.00 80.38 258 GLY A O 1
ATOM 2082 N N . THR A 1 259 ? -19.890 -3.845 9.419 1.00 80.56 259 THR A N 1
ATOM 2083 C CA . THR A 1 259 ? -20.047 -4.548 8.126 1.00 80.56 259 THR A CA 1
ATOM 2084 C C . THR A 1 259 ? -18.742 -4.599 7.321 1.00 80.56 259 THR A C 1
ATOM 2086 O O . THR A 1 259 ? -18.632 -4.059 6.219 1.00 80.56 259 THR A O 1
ATOM 2089 N N . VAL A 1 260 ? -17.728 -5.256 7.886 1.00 89.06 260 VAL A N 1
ATOM 2090 C CA . VAL A 1 260 ? -16.464 -5.565 7.199 1.00 89.06 260 VAL A CA 1
ATOM 2091 C C . VAL A 1 260 ? -16.522 -6.986 6.648 1.00 89.06 260 VAL A C 1
ATOM 2093 O O . VAL A 1 260 ? -16.833 -7.921 7.380 1.00 89.06 260 VAL A O 1
ATOM 2096 N N . ILE A 1 261 ? -16.197 -7.158 5.365 1.00 90.38 261 ILE A N 1
ATOM 2097 C CA . ILE A 1 261 ? -16.284 -8.456 4.674 1.00 90.38 261 ILE A CA 1
ATOM 2098 C C . ILE A 1 261 ? -14.928 -9.131 4.445 1.00 90.38 261 ILE A C 1
ATOM 2100 O O . ILE A 1 261 ? -14.869 -10.286 4.031 1.00 90.38 261 ILE A O 1
ATOM 2104 N N . GLY A 1 262 ? -13.828 -8.442 4.745 1.00 90.81 262 GLY A N 1
ATOM 2105 C CA . GLY A 1 262 ? -12.508 -9.056 4.771 1.00 90.81 262 GLY A CA 1
ATOM 2106 C C . GLY A 1 262 ? -11.487 -8.212 5.517 1.00 90.81 262 GLY A C 1
ATOM 2107 O O . GLY A 1 262 ? -11.562 -6.983 5.540 1.00 90.81 262 GLY A O 1
ATOM 2108 N N . TYR A 1 263 ? -10.526 -8.897 6.131 1.00 92.50 263 TYR A N 1
ATOM 2109 C CA . TYR A 1 263 ? -9.492 -8.294 6.958 1.00 92.50 263 TYR A CA 1
ATOM 2110 C C . TYR A 1 263 ? -8.119 -8.842 6.564 1.00 92.50 263 TYR A C 1
ATOM 2112 O O . TYR A 1 263 ? -7.885 -10.052 6.550 1.00 92.50 263 TYR A O 1
ATOM 2120 N N . PHE A 1 264 ? -7.209 -7.940 6.215 1.00 89.19 264 PHE A N 1
ATOM 2121 C CA . PHE A 1 264 ? -5.877 -8.256 5.733 1.00 89.19 264 PHE A CA 1
ATOM 2122 C C . PHE A 1 264 ? -4.835 -7.619 6.651 1.00 89.19 264 PHE A C 1
ATOM 2124 O O . PHE A 1 264 ? -4.677 -6.399 6.697 1.00 89.19 264 PHE A O 1
ATOM 2131 N N . THR A 1 265 ? -4.079 -8.468 7.343 1.00 88.06 265 THR A N 1
ATOM 2132 C CA . THR A 1 265 ? -2.919 -8.044 8.128 1.00 88.06 265 THR A CA 1
ATOM 2133 C C . THR A 1 265 ? -1.803 -7.519 7.220 1.00 88.06 265 THR A C 1
ATOM 2135 O O . THR A 1 265 ? -1.579 -8.064 6.132 1.00 88.06 265 THR A O 1
ATOM 2138 N N . LEU A 1 266 ? -1.111 -6.458 7.644 1.00 75.94 266 LEU A N 1
ATOM 2139 C CA . LEU A 1 266 ? 0.092 -5.964 6.979 1.00 75.94 266 LEU A CA 1
ATOM 2140 C C . LEU A 1 266 ? 1.288 -6.846 7.356 1.00 75.94 266 LEU A C 1
ATOM 2142 O O . LEU A 1 266 ? 1.595 -7.003 8.532 1.00 75.94 266 LEU A O 1
ATOM 2146 N N . LEU A 1 267 ? 1.997 -7.276 6.313 1.00 67.12 267 LEU A N 1
ATOM 2147 C CA . LEU A 1 267 ? 3.275 -7.972 6.299 1.00 67.12 267 LEU A CA 1
ATOM 2148 C C . LEU A 1 267 ? 3.243 -9.375 6.910 1.00 67.12 267 LEU A C 1
ATOM 2150 O O . LEU A 1 267 ? 3.094 -9.583 8.108 1.00 67.12 267 LEU A O 1
ATOM 2154 N N . PHE A 1 268 ? 3.524 -10.337 6.041 1.00 56.03 268 PHE A N 1
ATOM 2155 C CA . PHE A 1 268 ? 4.087 -11.618 6.420 1.00 56.03 268 PHE A CA 1
ATOM 2156 C C . PHE A 1 268 ? 5.376 -11.784 5.639 1.00 56.03 268 PHE A C 1
ATOM 2158 O O . PHE A 1 268 ? 5.383 -11.860 4.405 1.00 56.03 268 PHE A O 1
ATOM 2165 N N . ALA A 1 269 ? 6.473 -11.746 6.371 1.00 53.50 269 ALA A N 1
ATOM 2166 C CA . ALA A 1 269 ? 7.783 -12.043 5.851 1.00 53.50 269 ALA A CA 1
ATOM 2167 C C . ALA A 1 269 ? 8.319 -13.203 6.674 1.00 53.50 269 ALA A C 1
ATOM 2169 O O . ALA A 1 269 ? 8.619 -13.037 7.858 1.00 53.50 269 ALA A O 1
ATOM 2170 N N . VAL A 1 270 ? 8.449 -14.371 6.050 1.00 50.81 270 VAL A N 1
ATOM 2171 C CA . VAL A 1 270 ? 9.320 -15.407 6.594 1.00 50.81 270 VAL A CA 1
ATOM 2172 C C . VAL A 1 270 ? 10.732 -14.884 6.401 1.00 50.81 270 VAL A C 1
ATOM 2174 O O . VAL A 1 270 ? 11.273 -14.890 5.296 1.00 50.81 270 VAL A O 1
ATOM 2177 N N . LYS A 1 271 ? 11.331 -14.346 7.461 1.00 47.41 271 LYS A N 1
ATOM 2178 C CA . LYS A 1 271 ? 12.751 -14.015 7.426 1.00 47.41 271 LYS A CA 1
ATOM 2179 C C . LYS A 1 271 ? 13.499 -15.344 7.489 1.00 47.41 271 LYS A C 1
ATOM 2181 O O . LYS A 1 271 ? 13.797 -15.829 8.574 1.00 47.41 271 LYS A O 1
ATOM 2186 N N . HIS A 1 272 ? 13.739 -15.957 6.331 1.00 49.09 272 HIS A N 1
ATOM 2187 C CA . HIS A 1 272 ? 14.585 -17.140 6.244 1.00 49.09 272 HIS A CA 1
ATOM 2188 C C . HIS A 1 272 ? 15.949 -16.759 6.807 1.00 49.09 272 HIS A C 1
ATOM 2190 O O . HIS A 1 272 ? 16.635 -15.873 6.289 1.00 49.09 272 HIS A O 1
ATOM 2196 N N . THR A 1 273 ? 16.320 -17.366 7.927 1.00 39.91 273 THR A N 1
ATOM 2197 C CA . THR A 1 273 ? 17.638 -17.119 8.504 1.00 39.91 273 THR A CA 1
ATOM 2198 C C . THR A 1 273 ? 18.683 -17.612 7.500 1.00 39.91 273 THR A C 1
ATOM 2200 O O . THR A 1 273 ? 18.509 -18.661 6.878 1.00 39.91 273 THR A O 1
ATOM 2203 N N . GLN A 1 274 ? 19.773 -16.865 7.283 1.00 36.38 274 GLN A N 1
ATOM 2204 C CA . GLN A 1 274 ? 20.805 -17.265 6.310 1.00 36.38 274 GLN A CA 1
ATOM 2205 C C . GLN A 1 274 ? 21.362 -18.683 6.567 1.00 36.38 274 GLN A C 1
ATOM 2207 O O . GLN A 1 274 ? 21.838 -19.335 5.635 1.00 36.38 274 GLN A O 1
ATOM 2212 N N . SER A 1 275 ? 21.258 -19.197 7.799 1.00 36.47 275 SER A N 1
ATOM 2213 C CA . SER A 1 275 ? 21.623 -20.573 8.150 1.00 36.47 275 SER A CA 1
ATOM 2214 C C . SER A 1 275 ? 20.703 -21.632 7.520 1.00 36.47 275 SER A C 1
ATOM 2216 O O . SER A 1 275 ? 21.185 -22.696 7.130 1.00 36.47 275 SER A O 1
ATOM 2218 N N . GLU A 1 276 ? 19.407 -21.360 7.350 1.00 37.16 276 GLU A N 1
ATOM 2219 C CA . GLU A 1 276 ? 18.452 -22.278 6.709 1.00 37.16 276 GLU A CA 1
ATOM 2220 C C . GLU A 1 276 ? 18.626 -22.316 5.185 1.00 37.16 276 GLU A C 1
ATOM 2222 O O . GLU A 1 276 ? 18.549 -23.384 4.567 1.00 37.16 276 GLU A O 1
ATOM 2227 N N . LEU A 1 277 ? 18.965 -21.176 4.573 1.00 40.47 277 LEU A N 1
ATOM 2228 C CA . LEU A 1 277 ? 19.271 -21.084 3.140 1.00 40.47 277 LEU A CA 1
ATOM 2229 C C . LEU A 1 277 ? 20.522 -21.898 2.771 1.00 40.47 277 LEU A C 1
ATOM 2231 O O . LEU A 1 277 ? 20.529 -22.598 1.756 1.00 40.47 277 LEU A O 1
ATOM 2235 N N . HIS A 1 278 ? 21.549 -21.894 3.628 1.00 34.25 278 HIS A N 1
ATOM 2236 C CA . HIS A 1 278 ? 22.771 -22.674 3.403 1.00 34.25 278 HIS A CA 1
ATOM 2237 C C . HIS A 1 278 ? 22.522 -24.196 3.452 1.00 34.25 278 HIS A C 1
ATOM 2239 O O . HIS A 1 278 ? 23.143 -24.959 2.711 1.00 34.25 278 HIS A O 1
ATOM 2245 N N . ASN A 1 279 ? 21.573 -24.647 4.278 1.00 35.22 279 ASN A N 1
ATOM 2246 C CA . ASN A 1 279 ? 21.182 -26.058 4.363 1.00 35.22 279 ASN A CA 1
ATOM 2247 C C . ASN A 1 279 ? 20.259 -26.493 3.217 1.00 35.22 279 ASN A C 1
ATOM 2249 O O . ASN A 1 279 ? 20.337 -27.634 2.759 1.00 35.22 279 ASN A O 1
ATOM 2253 N N . THR A 1 280 ? 19.414 -25.589 2.720 1.00 36.91 280 THR A N 1
ATOM 2254 C CA . THR A 1 280 ? 18.473 -25.887 1.629 1.00 36.91 280 THR A CA 1
ATOM 2255 C C . THR A 1 280 ? 19.186 -25.947 0.275 1.00 36.91 280 THR A C 1
ATOM 2257 O O . THR A 1 280 ? 18.917 -26.850 -0.517 1.00 36.91 280 THR A O 1
ATOM 2260 N N . MET A 1 281 ? 20.180 -25.080 0.040 1.00 36.69 281 MET A N 1
ATOM 2261 C CA . MET A 1 281 ? 21.016 -25.145 -1.167 1.00 36.69 281 MET A CA 1
ATOM 2262 C C . MET A 1 281 ? 21.910 -26.393 -1.211 1.00 36.69 281 MET A C 1
ATOM 2264 O O . MET A 1 281 ? 22.134 -26.936 -2.286 1.00 36.69 281 MET A O 1
ATOM 2268 N N . LYS A 1 282 ? 22.353 -26.922 -0.061 1.00 36.22 282 LYS A N 1
ATOM 2269 C CA . LYS A 1 282 ? 23.082 -28.205 -0.022 1.00 36.22 282 LYS A CA 1
ATOM 2270 C C . LYS A 1 282 ? 22.197 -29.415 -0.331 1.00 36.22 282 LYS A C 1
ATOM 2272 O O . LYS A 1 282 ? 22.696 -30.392 -0.874 1.00 36.22 282 LYS A O 1
ATOM 2277 N N . LYS A 1 283 ? 20.895 -29.355 -0.030 1.00 40.00 283 LYS A N 1
ATOM 2278 C CA . LYS A 1 283 ? 19.953 -30.451 -0.320 1.00 40.00 283 LYS A CA 1
ATOM 2279 C C . LYS A 1 283 ? 19.518 -30.536 -1.785 1.00 40.00 283 LYS A C 1
ATOM 2281 O O . LYS A 1 283 ? 19.061 -31.595 -2.188 1.00 40.00 283 LYS A O 1
ATOM 2286 N N . LYS A 1 284 ? 19.663 -29.464 -2.573 1.00 39.06 284 LYS A N 1
ATOM 2287 C CA . LYS A 1 284 ? 19.387 -29.477 -4.023 1.00 39.06 284 LYS A CA 1
ATOM 2288 C C . LYS A 1 284 ? 20.606 -29.866 -4.881 1.00 39.06 284 LYS A C 1
ATOM 2290 O O . LYS A 1 284 ? 20.476 -29.930 -6.097 1.00 39.06 284 LYS A O 1
ATOM 2295 N N . SER A 1 285 ? 21.754 -30.153 -4.259 1.00 35.62 285 SER A N 1
ATOM 2296 C CA . SER A 1 285 ? 23.011 -30.521 -4.936 1.00 35.62 285 SER A CA 1
ATOM 2297 C C . SER A 1 285 ? 23.485 -31.952 -4.619 1.00 35.62 285 SER A C 1
ATOM 2299 O O . SER A 1 285 ? 24.687 -32.213 -4.627 1.00 35.62 285 SER A O 1
ATOM 2301 N N . CYS A 1 286 ? 22.563 -32.873 -4.324 1.00 34.16 286 CYS A N 1
ATOM 2302 C CA . CYS A 1 286 ? 22.816 -34.319 -4.268 1.00 34.16 286 CYS A CA 1
ATOM 2303 C C . CYS A 1 286 ? 21.819 -35.056 -5.155 1.00 34.16 286 CYS A C 1
ATOM 2305 O O . CYS A 1 286 ? 20.620 -34.707 -5.080 1.00 34.16 286 CYS A O 1
#

InterPro domains:
  IPR001360 Glycoside hydrolase family 1 [PF00232] (8-149)
  IPR001360 Glycoside hydrolase family 1 [PF00232] (151-237)
  IP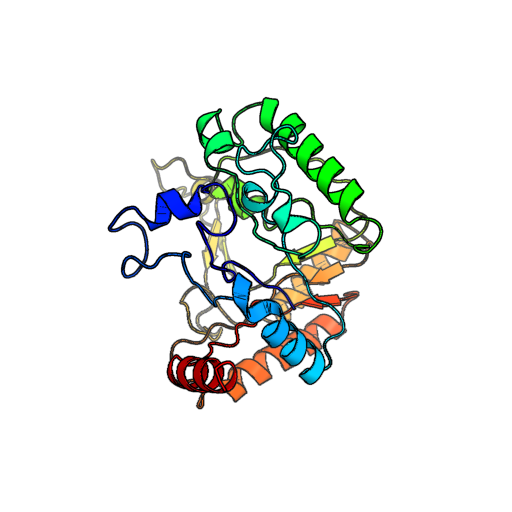R001360 Glycoside hydrolase family 1 [PTHR10353] (8-151)
  IPR017853 Glycoside hydrolase superfamily [SSF51445] (8-264)
  IPR018120 Glycoside hydrolase family 1, active site [PS00572] (224-232)